Protein AF-A0A069DQ72-F1 (afdb_monomer)

Foldseek 3Di:
DPDPVVVVLVVLVVVLLVVCCVVCVVDDSVVLVVLCVVVVNPSVSSVVVSVVVVVVVVVVVVVVVVVVVVVVVPPDDDDDDDDDPDDDDPDPPPDDDDDPPPDPPPDDPDPPCVVVPPCDPVNVVVVVVVVLVVVLLPDPVLVVCCLPDPVLVVQLLVQDDPVLVVVPDSPDPPVSVVVVVSVVSGDDSSVVVSVVSSCVVVPDPPDDDDPDPDDD

Solvent-accessible surface area (backbone atoms only — not comparable to full-atom values): 13743 Å² total; per-residue (Å²): 144,91,70,70,72,62,59,58,57,47,52,53,46,57,53,48,54,54,51,48,45,70,77,38,69,90,59,54,70,71,58,54,49,52,42,27,60,73,46,75,64,37,59,70,64,28,50,56,49,51,52,50,53,52,54,50,54,54,51,51,52,53,52,52,50,57,52,51,57,61,57,69,73,65,83,75,85,90,80,88,78,98,68,83,87,70,78,81,75,82,76,85,72,90,70,92,75,91,69,88,76,86,71,66,97,82,67,70,86,74,60,97,57,67,91,54,71,74,81,49,73,69,53,57,52,50,54,56,49,50,53,52,48,53,56,44,70,70,33,63,67,55,50,50,49,56,76,68,33,61,76,43,47,55,37,41,46,71,52,41,57,79,78,62,51,72,67,70,63,94,75,67,88,80,48,62,63,61,52,48,51,52,58,74,69,46,36,76,67,23,48,52,45,48,52,54,53,51,46,68,78,62,60,80,79,79,82,77,82,84,76,84,80,70,91,129

InterPro domains:
  IPR003892 Ubiquitin system component CUE [PF02845] (14-54)
  IPR003892 Ubiquitin system component CUE [PS51140] (12-55)
  IPR003892 Ubiquitin system component CUE [SM00546] (12-54)
  IPR009060 UBA-like superfamily [SSF46934] (6-54)
  IPR040192 CUE domain-containing protein 1 [PTHR13467] (1-212)
  IPR040195 CUE domain-containing protein 1, CUE domain [cd14366] (12-53)

Secondary structure (DSSP, 8-state):
--SSHHHHHHHHHHHHHHHHHHH-TTS-HHHHHHHHHHTTT-HHHHHHHHHHHHHHHHHHHHHHHHHHHHHHT------------PPP----------------TT--SPPTTTT-----HHHHHHHHHHHHHHHHHH-HHHHHHHHH-HHHHHHHHHHS-TTGGGG--TT-TT-HHHHHHHHHT--HHHHHHHHHHHHHHS--------------

Mean predicted aligned error: 21.9 Å

Nearest PDB structures (foldseek):
  5i6r-assembly1_A-2  TM=1.567E-01  e=8.660E+00  Homo sapiens

Radius of gyration: 29.95 Å; Cα contacts (8 Å, |Δi|>4): 65; chains: 1; bounding box: 78×57×79 Å

pLDDT: mean 71.42, std 17.9, range [35.38, 93.62]

Structure (mmCIF, N/CA/C/O backbone):
data_AF-A0A069DQ72-F1
#
_entry.id   AF-A0A069DQ72-F1
#
loop_
_atom_site.group_PDB
_atom_site.id
_atom_site.type_symbol
_atom_site.label_atom_id
_atom_site.label_alt_id
_atom_site.label_comp_id
_atom_site.label_asym_id
_atom_site.label_entity_id
_atom_site.label_seq_id
_atom_site.pdbx_PDB_ins_code
_atom_site.Cartn_x
_atom_site.Cartn_y
_atom_site.Cartn_z
_atom_site.occupancy
_atom_site.B_iso_or_equiv
_atom_site.auth_seq_id
_atom_site.auth_comp_id
_atom_site.auth_asym_id
_atom_site.auth_atom_id
_atom_site.pdbx_PDB_model_num
ATOM 1 N N . MET A 1 1 ? 41.244 -5.121 -34.111 1.00 38.56 1 MET A N 1
ATOM 2 C CA . MET A 1 1 ? 41.618 -6.013 -32.992 1.00 38.56 1 MET A CA 1
ATOM 3 C C . MET A 1 1 ? 40.490 -5.994 -31.961 1.00 38.56 1 MET A C 1
ATOM 5 O O . MET A 1 1 ? 40.556 -5.215 -31.025 1.00 38.56 1 MET A O 1
ATOM 9 N N . ALA A 1 2 ? 39.414 -6.761 -32.173 1.00 48.03 2 ALA A N 1
ATOM 10 C CA . ALA A 1 2 ? 38.180 -6.672 -31.372 1.00 48.03 2 ALA A CA 1
ATOM 11 C C . ALA A 1 2 ? 37.665 -8.055 -30.926 1.00 48.03 2 ALA A C 1
ATOM 13 O O . ALA A 1 2 ? 36.481 -8.341 -31.022 1.00 48.03 2 ALA A O 1
ATOM 14 N N . THR A 1 3 ? 38.564 -8.939 -30.486 1.00 52.47 3 THR A N 1
ATOM 15 C CA . THR A 1 3 ? 38.212 -10.312 -30.068 1.00 52.47 3 THR A CA 1
ATOM 16 C C . THR A 1 3 ? 38.720 -10.689 -28.672 1.00 52.47 3 THR A C 1
ATOM 18 O O . THR A 1 3 ? 38.388 -11.759 -28.182 1.00 52.47 3 THR A O 1
ATOM 21 N N . ILE A 1 4 ? 39.482 -9.819 -27.996 1.00 53.41 4 ILE A N 1
ATOM 22 C CA . ILE A 1 4 ? 40.141 -10.157 -26.718 1.00 53.41 4 ILE A CA 1
ATOM 23 C C . ILE A 1 4 ? 39.256 -9.856 -25.491 1.00 53.41 4 ILE A C 1
ATOM 25 O O . ILE A 1 4 ? 39.340 -10.576 -24.505 1.00 53.41 4 ILE A O 1
ATOM 29 N N . GLN A 1 5 ? 38.344 -8.875 -25.552 1.00 54.53 5 GLN A N 1
ATOM 30 C CA . GLN A 1 5 ? 37.463 -8.558 -24.410 1.00 54.53 5 GLN A CA 1
ATOM 31 C C . GLN A 1 5 ? 36.344 -9.586 -24.160 1.00 54.53 5 GLN A C 1
ATOM 33 O O . GLN A 1 5 ? 35.832 -9.655 -23.052 1.00 54.53 5 GLN A O 1
ATOM 38 N N . GLN A 1 6 ? 35.964 -10.409 -25.145 1.00 51.91 6 GLN A N 1
ATOM 39 C CA . GLN A 1 6 ? 34.929 -11.434 -24.932 1.00 51.91 6 GLN A CA 1
ATOM 40 C C . GLN A 1 6 ? 35.431 -12.654 -24.150 1.00 51.91 6 GLN A C 1
ATOM 42 O O . GLN A 1 6 ? 34.618 -13.375 -23.583 1.00 51.91 6 GLN A O 1
ATOM 47 N N . GLN A 1 7 ? 36.743 -12.918 -24.125 1.00 51.78 7 GLN A N 1
ATOM 48 C CA . GLN A 1 7 ? 37.280 -14.070 -23.392 1.00 51.78 7 GLN A CA 1
ATOM 49 C C . GLN A 1 7 ? 37.350 -13.812 -21.883 1.00 51.78 7 GLN A C 1
ATOM 51 O O . GLN A 1 7 ? 37.148 -14.741 -21.108 1.00 51.78 7 GLN A O 1
ATOM 56 N N . THR A 1 8 ? 37.586 -12.565 -21.460 1.00 56.31 8 THR A N 1
ATOM 57 C CA . THR A 1 8 ? 37.658 -12.212 -20.034 1.00 56.31 8 THR A CA 1
ATOM 58 C C . THR A 1 8 ? 36.276 -12.220 -19.384 1.00 56.31 8 THR A C 1
ATOM 60 O O . THR A 1 8 ? 36.116 -12.822 -18.328 1.00 56.31 8 THR A O 1
ATOM 63 N N . THR A 1 9 ? 35.257 -11.667 -20.055 1.00 59.69 9 THR A N 1
ATOM 64 C CA . THR A 1 9 ? 33.874 -11.662 -19.541 1.00 59.69 9 THR A CA 1
ATOM 65 C C . THR A 1 9 ? 33.239 -13.051 -19.539 1.00 59.69 9 THR A C 1
ATOM 67 O O . THR A 1 9 ? 32.420 -13.355 -18.677 1.00 59.69 9 THR A O 1
ATOM 70 N N . GLN A 1 10 ? 33.633 -13.932 -20.467 1.00 60.09 10 GLN A N 1
ATOM 71 C CA . GLN A 1 10 ? 33.172 -15.321 -20.458 1.00 60.09 10 GLN A CA 1
ATOM 72 C C . GLN A 1 10 ? 33.749 -16.134 -19.297 1.00 60.09 10 GLN A C 1
ATOM 74 O O . GLN A 1 10 ? 33.056 -17.013 -18.792 1.00 60.09 10 GLN A O 1
ATOM 79 N N . LEU A 1 11 ? 34.986 -15.872 -18.862 1.00 64.81 11 LEU A N 1
ATOM 80 C CA . LEU A 1 11 ? 35.568 -16.607 -17.735 1.00 64.81 11 LEU A CA 1
ATOM 81 C C . LEU A 1 11 ? 34.866 -16.244 -16.418 1.00 64.81 11 LEU A C 1
ATOM 83 O O . LEU A 1 11 ? 34.525 -17.134 -15.643 1.00 64.81 11 LEU A O 1
ATOM 87 N N . GLU A 1 12 ? 34.587 -14.953 -16.212 1.00 75.25 12 GLU A N 1
ATOM 88 C CA . GLU A 1 12 ? 33.782 -14.473 -15.082 1.00 75.25 12 GLU A CA 1
ATOM 89 C C . GLU A 1 12 ? 32.345 -14.997 -15.141 1.00 75.25 12 GLU A C 1
ATOM 91 O O . GLU A 1 12 ? 31.807 -15.368 -14.107 1.00 75.25 12 GLU A O 1
ATOM 96 N N . PHE A 1 13 ? 31.751 -15.131 -16.333 1.00 81.50 13 PHE A N 1
ATOM 97 C CA . PHE A 1 13 ? 30.420 -15.722 -16.492 1.00 81.50 13 PHE A CA 1
ATOM 98 C C . PHE A 1 13 ? 30.368 -17.180 -16.023 1.00 81.50 13 PHE A C 1
ATOM 100 O O . PHE A 1 13 ? 29.528 -17.523 -15.201 1.00 81.50 13 PHE A O 1
ATOM 107 N N . HIS A 1 14 ? 31.273 -18.042 -16.495 1.00 83.50 14 HIS A N 1
ATOM 108 C CA . HIS A 1 14 ? 31.262 -19.458 -16.102 1.00 83.50 14 HIS A CA 1
ATOM 109 C C . HIS A 1 14 ? 31.577 -19.638 -14.611 1.00 83.50 14 HIS A C 1
ATOM 111 O O . HIS A 1 14 ? 30.988 -20.500 -13.960 1.00 83.50 14 HIS A O 1
ATOM 117 N N . GLN A 1 15 ? 32.472 -18.809 -14.063 1.00 86.88 15 GLN A N 1
ATOM 118 C CA . GLN A 1 15 ? 32.771 -18.802 -12.633 1.00 86.88 15 GLN A CA 1
ATOM 119 C C . GLN A 1 15 ? 31.564 -18.338 -11.808 1.00 86.88 15 GLN A C 1
ATOM 121 O O . GLN A 1 15 ? 31.249 -18.967 -10.801 1.00 86.88 15 GLN A O 1
ATOM 126 N N . ALA A 1 16 ? 30.872 -17.287 -12.250 1.00 88.94 16 ALA A N 1
ATOM 127 C CA . ALA A 1 16 ? 29.663 -16.788 -11.606 1.00 88.94 16 ALA A CA 1
ATOM 128 C C . ALA A 1 16 ? 28.525 -17.817 -11.682 1.00 88.94 16 ALA A C 1
ATOM 130 O O . ALA A 1 16 ? 27.899 -18.096 -10.668 1.00 88.94 16 ALA A O 1
ATOM 131 N N . MET A 1 17 ? 28.305 -18.455 -12.838 1.00 89.88 17 MET A N 1
ATOM 132 C CA . MET A 1 17 ? 27.316 -19.533 -12.993 1.00 89.88 17 MET A CA 1
ATOM 133 C C . MET A 1 17 ? 27.575 -20.693 -12.025 1.00 89.88 17 MET A C 1
ATOM 135 O O . MET A 1 17 ? 26.645 -21.167 -11.376 1.00 89.88 17 MET A O 1
ATOM 139 N N . ALA A 1 18 ? 28.833 -21.122 -11.883 1.00 89.62 18 ALA A N 1
ATOM 140 C CA . ALA A 1 18 ? 29.197 -22.165 -10.929 1.00 89.62 18 ALA A CA 1
ATOM 141 C C . ALA A 1 18 ? 28.924 -21.738 -9.476 1.00 89.62 18 ALA A C 1
ATOM 143 O O . ALA A 1 18 ? 28.353 -22.516 -8.715 1.00 89.62 18 ALA A O 1
ATOM 144 N N . ASP A 1 19 ? 29.287 -20.508 -9.105 1.00 91.31 19 ASP A N 1
ATOM 145 C CA . ASP A 1 19 ? 29.086 -19.967 -7.756 1.00 91.31 19 ASP A CA 1
ATOM 146 C C . ASP A 1 19 ? 27.594 -19.852 -7.406 1.00 91.31 19 ASP A C 1
ATOM 148 O O . ASP A 1 19 ? 27.147 -20.367 -6.377 1.00 91.31 19 ASP A O 1
ATOM 152 N N . PHE A 1 20 ? 26.781 -19.317 -8.322 1.00 92.31 20 PHE A N 1
ATOM 153 C CA . PHE A 1 20 ? 25.328 -19.271 -8.167 1.00 92.31 20 PHE A CA 1
ATOM 154 C C . PHE A 1 20 ? 24.708 -20.655 -8.048 1.00 92.31 20 PHE A C 1
ATOM 156 O O . PHE A 1 20 ? 23.803 -20.834 -7.239 1.00 92.31 20 PHE A O 1
ATOM 163 N N . LYS A 1 21 ? 25.213 -21.657 -8.772 1.00 90.19 21 LYS A N 1
ATOM 164 C CA . LYS A 1 21 ? 24.696 -23.021 -8.642 1.00 90.19 21 LYS A CA 1
ATOM 165 C C . LYS A 1 21 ? 24.970 -23.627 -7.265 1.00 90.19 21 LYS A C 1
ATOM 167 O O . LYS A 1 21 ? 24.168 -24.426 -6.784 1.00 90.19 21 LYS A O 1
ATOM 172 N N . THR A 1 22 ? 26.072 -23.243 -6.612 1.00 91.19 22 THR A N 1
ATOM 173 C CA . THR A 1 22 ? 26.346 -23.668 -5.228 1.00 91.19 22 THR A CA 1
ATOM 174 C C . THR A 1 22 ? 25.448 -22.976 -4.204 1.00 91.19 22 THR A C 1
ATOM 176 O O . THR A 1 22 ? 25.027 -23.622 -3.246 1.00 91.19 22 THR A O 1
ATOM 179 N N . MET A 1 23 ? 25.132 -21.693 -4.411 1.00 87.56 23 MET A N 1
ATOM 180 C CA . MET A 1 23 ? 24.292 -20.906 -3.499 1.00 87.56 23 MET A CA 1
ATOM 181 C C . MET A 1 23 ? 22.789 -21.158 -3.700 1.00 87.56 23 MET A C 1
ATOM 183 O O . MET A 1 23 ? 22.035 -21.158 -2.730 1.00 87.56 23 MET A O 1
ATOM 187 N N . PHE A 1 24 ? 22.359 -21.431 -4.933 1.00 89.19 24 PHE A N 1
ATOM 188 C CA . PHE A 1 24 ? 20.960 -21.609 -5.333 1.00 89.19 24 PHE A CA 1
ATOM 189 C C . PHE A 1 24 ? 20.758 -22.950 -6.062 1.00 89.19 24 PHE A C 1
ATOM 191 O O . PHE A 1 24 ? 20.450 -22.978 -7.254 1.00 89.19 24 PHE A O 1
ATOM 198 N N . PRO A 1 25 ? 20.906 -24.095 -5.369 1.00 87.31 25 PRO A N 1
ATOM 199 C CA . PRO A 1 25 ? 20.839 -25.414 -6.002 1.00 87.31 25 PRO A CA 1
ATOM 200 C C . PRO A 1 25 ? 19.447 -25.768 -6.546 1.00 87.31 25 PRO A C 1
ATOM 202 O O . PRO A 1 25 ? 19.341 -26.614 -7.430 1.00 87.31 25 PRO A O 1
ATOM 205 N N . ALA A 1 26 ? 18.392 -25.134 -6.023 1.00 84.62 26 ALA A N 1
ATOM 206 C CA . ALA A 1 26 ? 17.017 -25.318 -6.480 1.00 84.62 26 ALA A CA 1
ATOM 207 C C . ALA A 1 26 ? 16.678 -24.504 -7.742 1.00 84.62 26 ALA A C 1
ATOM 209 O O . ALA A 1 26 ? 15.637 -24.747 -8.344 1.00 84.62 26 ALA A O 1
ATO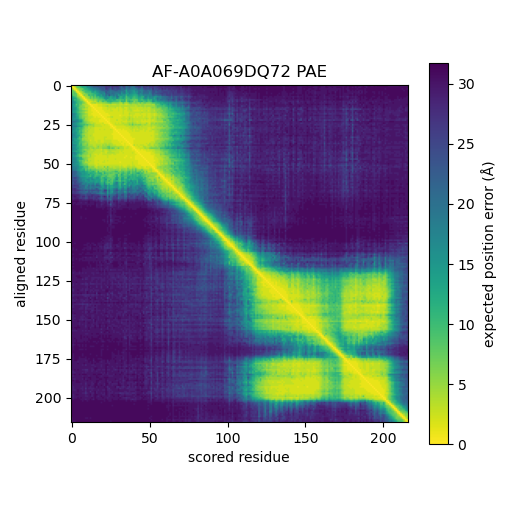M 210 N N . MET A 1 27 ? 17.527 -23.545 -8.134 1.00 88.56 27 MET A N 1
ATOM 211 C CA . MET A 1 27 ? 17.269 -22.674 -9.278 1.00 88.56 27 MET A CA 1
ATOM 212 C C . MET A 1 27 ? 17.946 -23.196 -10.552 1.00 88.56 27 MET A C 1
ATOM 214 O O . MET A 1 27 ? 19.063 -23.733 -10.524 1.00 88.56 27 MET A O 1
ATOM 218 N N . ASP A 1 28 ? 17.245 -23.052 -11.676 1.00 92.69 28 ASP A N 1
ATOM 219 C CA . ASP A 1 28 ? 17.687 -23.542 -12.980 1.00 92.69 28 ASP A CA 1
ATOM 220 C C . ASP A 1 28 ? 18.759 -22.645 -13.603 1.00 92.69 28 ASP A C 1
ATOM 222 O O . ASP A 1 28 ? 18.708 -21.419 -13.496 1.00 92.69 28 ASP A O 1
ATOM 226 N N . ASP A 1 29 ? 19.708 -23.256 -14.314 1.00 89.69 29 ASP A N 1
ATOM 227 C CA . ASP A 1 29 ? 20.854 -22.544 -14.898 1.00 89.69 29 ASP A CA 1
ATOM 228 C C . ASP A 1 29 ? 20.407 -21.498 -15.934 1.00 89.69 29 ASP A C 1
ATOM 230 O O . ASP A 1 29 ? 20.955 -20.398 -15.973 1.00 89.69 29 ASP A O 1
ATOM 234 N N . ASP A 1 30 ? 19.345 -21.787 -16.694 1.00 91.19 30 ASP A N 1
ATOM 235 C CA . ASP A 1 30 ? 18.745 -20.849 -17.652 1.00 91.19 30 ASP A CA 1
ATOM 236 C C . ASP A 1 30 ? 18.166 -19.602 -16.961 1.00 91.19 30 ASP A C 1
ATOM 238 O O . ASP A 1 30 ? 18.233 -18.492 -17.497 1.00 91.19 30 ASP A O 1
ATOM 242 N N . VAL A 1 31 ? 17.616 -19.763 -15.752 1.00 92.38 31 VAL A N 1
ATOM 243 C CA . VAL A 1 31 ? 17.059 -18.658 -14.959 1.00 92.38 31 VAL A CA 1
ATOM 244 C C . VAL A 1 31 ? 18.188 -17.796 -14.411 1.00 92.38 31 VAL A C 1
ATOM 246 O O . VAL A 1 31 ? 18.158 -16.573 -14.554 1.00 92.38 31 VAL A O 1
ATOM 249 N N . ILE A 1 32 ? 19.216 -18.424 -13.842 1.00 91.56 32 ILE A N 1
ATOM 250 C CA . ILE A 1 32 ? 20.384 -17.722 -13.305 1.00 91.56 32 ILE A CA 1
ATOM 251 C C . ILE A 1 32 ? 21.109 -16.970 -14.435 1.00 91.56 32 ILE A C 1
ATOM 253 O O . ILE A 1 32 ? 21.485 -15.809 -14.264 1.00 91.56 32 ILE A O 1
ATOM 257 N N . GLU A 1 33 ? 21.244 -17.571 -15.621 1.00 91.06 33 GLU A N 1
ATOM 258 C CA . GLU A 1 33 ? 21.803 -16.913 -16.804 1.00 91.06 33 GLU A CA 1
ATOM 259 C C . GLU A 1 33 ? 20.948 -15.724 -17.256 1.00 91.06 33 GLU A C 1
ATOM 261 O O . GLU A 1 33 ? 21.487 -14.649 -17.539 1.00 91.06 33 GLU A O 1
ATOM 266 N N . ALA A 1 34 ? 19.624 -15.881 -17.311 1.00 90.25 34 ALA A N 1
ATOM 267 C CA . ALA A 1 34 ? 18.719 -14.803 -17.690 1.00 90.25 34 ALA A CA 1
ATOM 268 C C . ALA A 1 34 ? 18.833 -13.606 -16.734 1.00 90.25 34 ALA A C 1
ATOM 270 O O . ALA A 1 34 ? 18.919 -12.461 -17.191 1.00 90.25 34 ALA A O 1
ATOM 271 N N . VAL A 1 35 ? 18.901 -13.855 -15.424 1.00 91.25 35 VAL A N 1
ATOM 272 C CA . VAL A 1 35 ? 19.078 -12.811 -14.406 1.00 91.25 35 VAL A CA 1
ATOM 273 C C . VAL A 1 35 ? 20.460 -12.168 -14.523 1.00 91.25 35 VAL A C 1
ATOM 275 O O . VAL A 1 35 ? 20.559 -10.941 -14.558 1.00 91.25 35 VAL A O 1
ATOM 278 N N . LEU A 1 36 ? 21.523 -12.959 -14.675 1.00 90.06 36 LEU A N 1
ATOM 279 C CA . LEU A 1 36 ? 22.881 -12.434 -14.801 1.00 90.06 36 LEU A CA 1
ATOM 280 C C . LEU A 1 36 ? 23.047 -11.581 -16.067 1.00 90.06 36 LEU A C 1
ATOM 282 O O . LEU A 1 36 ? 23.664 -10.517 -16.028 1.00 90.06 36 LEU A O 1
ATOM 286 N N . ARG A 1 37 ? 22.451 -11.996 -17.191 1.00 88.06 37 ARG A N 1
ATOM 287 C CA . ARG A 1 37 ? 22.413 -11.204 -18.431 1.00 88.06 37 ARG A CA 1
ATOM 288 C C . ARG A 1 37 ? 21.591 -9.928 -18.270 1.00 88.06 37 ARG A C 1
ATOM 290 O O . ARG A 1 37 ? 22.003 -8.887 -18.781 1.00 88.06 37 ARG A O 1
ATOM 297 N N . SER A 1 38 ? 20.464 -9.998 -17.560 1.00 90.75 38 SER A N 1
ATOM 298 C CA . SER A 1 38 ? 19.599 -8.840 -17.283 1.00 90.75 38 SER A CA 1
A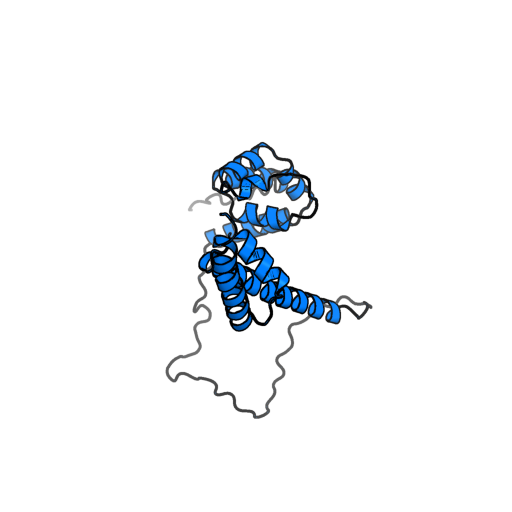TOM 299 C C . SER A 1 38 ? 20.318 -7.792 -16.436 1.00 90.75 38 SER A C 1
ATOM 301 O O . SER A 1 38 ? 20.226 -6.599 -16.716 1.00 90.75 38 SER A O 1
ATOM 303 N N . ASN A 1 39 ? 21.126 -8.246 -15.478 1.00 87.94 39 ASN A N 1
ATOM 304 C CA . ASN A 1 39 ? 21.962 -7.405 -14.628 1.00 87.94 39 ASN A CA 1
ATOM 305 C C . ASN A 1 39 ? 23.318 -7.053 -15.269 1.00 87.94 39 ASN A C 1
ATOM 307 O O . ASN A 1 39 ? 24.223 -6.592 -14.581 1.00 87.94 39 ASN A O 1
ATOM 311 N N . GLN A 1 40 ? 23.483 -7.255 -16.585 1.00 84.31 40 GLN A N 1
ATOM 312 C CA . GLN A 1 40 ? 24.712 -6.943 -17.335 1.00 84.31 40 GLN A CA 1
ATOM 313 C C . GLN A 1 40 ? 25.982 -7.605 -16.764 1.00 84.31 40 GLN A C 1
ATOM 315 O O . GLN A 1 40 ? 27.086 -7.089 -16.931 1.00 84.31 40 GLN A O 1
ATOM 320 N N . GLY A 1 41 ? 25.839 -8.751 -16.095 1.00 81.25 41 GLY A N 1
ATOM 321 C CA . GLY A 1 41 ? 26.930 -9.449 -15.416 1.00 81.25 41 GLY A CA 1
ATOM 322 C C . GLY A 1 41 ? 27.231 -8.944 -14.001 1.00 81.25 41 GLY A C 1
ATOM 323 O O . GLY A 1 41 ? 28.208 -9.395 -13.410 1.00 81.25 41 GLY A O 1
ATOM 324 N N . ALA A 1 42 ? 26.428 -8.033 -13.439 1.00 87.75 42 ALA A N 1
ATOM 325 C CA . ALA A 1 42 ? 26.582 -7.584 -12.058 1.00 87.75 42 ALA A CA 1
ATOM 326 C C . ALA A 1 42 ? 26.142 -8.687 -11.084 1.00 87.75 42 ALA A C 1
ATOM 328 O O . ALA A 1 42 ? 24.955 -9.000 -10.960 1.00 87.75 42 ALA A O 1
ATOM 329 N N . VAL A 1 43 ? 27.121 -9.267 -10.390 1.00 88.69 43 VAL A N 1
ATOM 330 C CA . VAL A 1 43 ? 26.923 -10.393 -9.470 1.00 88.69 43 VAL A CA 1
ATOM 331 C C . VAL A 1 43 ? 26.066 -9.988 -8.274 1.00 88.69 43 VAL A C 1
ATOM 333 O O . VAL A 1 43 ? 25.100 -10.679 -7.985 1.00 88.69 43 VAL A O 1
ATOM 336 N N . ASP A 1 44 ? 26.341 -8.845 -7.644 1.00 89.94 44 ASP A N 1
ATOM 337 C CA . ASP A 1 44 ? 25.628 -8.415 -6.431 1.00 89.94 44 ASP A CA 1
ATOM 338 C C . ASP A 1 44 ? 24.120 -8.239 -6.674 1.00 89.94 44 ASP A C 1
ATOM 340 O O . ASP A 1 44 ? 23.295 -8.804 -5.961 1.00 89.94 44 ASP A O 1
ATOM 344 N N . ALA A 1 45 ? 23.751 -7.549 -7.757 1.00 91.88 45 ALA A N 1
ATOM 345 C CA . ALA A 1 45 ? 22.350 -7.374 -8.143 1.00 91.88 45 ALA A CA 1
ATOM 346 C C . ALA A 1 45 ? 21.683 -8.705 -8.536 1.00 91.88 45 ALA A C 1
ATOM 348 O O . ALA A 1 45 ? 20.501 -8.920 -8.268 1.00 91.88 45 ALA A O 1
ATOM 349 N N . THR A 1 46 ? 22.453 -9.616 -9.140 1.00 91.94 46 THR A N 1
ATOM 350 C CA . THR A 1 46 ? 21.981 -10.965 -9.474 1.00 91.94 46 THR A CA 1
ATOM 351 C C . THR A 1 46 ? 21.705 -11.778 -8.209 1.00 91.94 46 THR A C 1
ATOM 353 O O . THR A 1 46 ? 20.680 -12.444 -8.144 1.00 91.94 46 THR A O 1
ATOM 356 N N . ILE A 1 47 ? 22.549 -11.683 -7.176 1.00 93.00 47 ILE A N 1
ATOM 357 C CA . ILE A 1 47 ? 22.340 -12.358 -5.885 1.00 93.00 47 ILE A CA 1
ATOM 358 C C . ILE A 1 47 ? 21.062 -11.858 -5.220 1.00 93.00 47 ILE A C 1
ATOM 360 O O . ILE A 1 47 ? 20.217 -12.673 -4.853 1.00 93.00 47 ILE A O 1
ATOM 364 N N . ASP A 1 48 ? 20.894 -10.541 -5.106 1.00 93.62 48 ASP A N 1
ATOM 365 C CA . ASP A 1 48 ? 19.715 -9.950 -4.468 1.00 93.62 48 ASP A CA 1
ATOM 366 C C . ASP A 1 48 ? 18.420 -10.379 -5.180 1.00 93.62 48 ASP A C 1
ATOM 368 O O . ASP A 1 48 ? 17.429 -10.741 -4.538 1.00 93.62 48 ASP A O 1
ATOM 372 N N . GLN A 1 49 ? 18.439 -10.421 -6.515 1.00 91.56 49 GLN A N 1
ATOM 373 C CA . GLN A 1 49 ? 17.291 -10.842 -7.314 1.00 91.56 49 GLN A CA 1
ATOM 374 C C . GLN A 1 49 ? 16.996 -12.344 -7.187 1.00 91.56 49 GLN A C 1
ATOM 376 O O . GLN A 1 49 ? 15.836 -12.724 -7.025 1.00 91.56 49 GLN A O 1
ATOM 381 N N . LEU A 1 50 ? 18.021 -13.202 -7.215 1.00 92.38 50 LEU A N 1
ATOM 382 C CA . LEU A 1 50 ? 17.855 -14.648 -7.029 1.00 92.38 50 LEU A CA 1
ATOM 383 C C . LEU A 1 50 ? 17.376 -14.980 -5.610 1.00 92.38 50 LEU A C 1
ATOM 385 O O . LEU A 1 50 ? 16.552 -15.878 -5.446 1.00 92.38 50 LEU A O 1
ATOM 389 N N . LEU A 1 51 ? 17.825 -14.241 -4.591 1.00 92.31 51 LEU A N 1
ATOM 390 C CA . LEU A 1 51 ? 17.332 -14.366 -3.215 1.00 92.31 51 LEU A CA 1
ATOM 391 C C . LEU A 1 51 ? 15.853 -13.987 -3.100 1.00 92.31 51 LEU A C 1
ATOM 393 O O . LEU A 1 51 ? 15.094 -14.710 -2.449 1.00 92.31 51 LEU A O 1
ATOM 397 N N . SER A 1 52 ? 15.433 -12.897 -3.750 1.00 88.56 52 SER A N 1
ATOM 398 C CA . SER A 1 52 ? 14.018 -12.508 -3.798 1.00 88.56 52 SER A CA 1
ATOM 399 C C . SER A 1 52 ? 13.179 -13.600 -4.464 1.00 88.56 52 SER A C 1
ATOM 401 O O . SER A 1 52 ? 12.225 -14.090 -3.869 1.00 88.56 52 SER A O 1
ATOM 403 N N . MET A 1 53 ? 13.594 -14.064 -5.647 1.00 83.31 53 MET A N 1
ATOM 404 C CA . MET A 1 53 ? 12.865 -15.087 -6.406 1.00 83.31 53 MET A CA 1
ATOM 405 C C . MET A 1 53 ? 12.817 -16.439 -5.687 1.00 83.31 53 MET A C 1
ATOM 407 O O . MET A 1 53 ? 11.806 -17.132 -5.737 1.00 83.31 53 MET A O 1
ATOM 411 N N . SER A 1 54 ? 13.893 -16.821 -4.997 1.00 83.25 54 SER A N 1
ATOM 412 C CA . SER A 1 54 ? 13.932 -18.064 -4.217 1.00 83.25 54 SER A CA 1
ATOM 413 C C . SER A 1 54 ? 12.977 -18.007 -3.020 1.00 83.25 54 SER A C 1
ATOM 415 O O . SER A 1 54 ? 12.320 -18.998 -2.714 1.00 83.25 54 SER A O 1
ATOM 417 N N . SER A 1 55 ? 12.863 -16.844 -2.368 1.00 76.50 55 SER A N 1
ATOM 418 C CA . SER A 1 55 ? 11.924 -16.628 -1.256 1.00 76.50 55 SER A CA 1
ATOM 419 C C . SER A 1 55 ? 10.469 -16.689 -1.725 1.00 76.50 55 SER A C 1
ATOM 421 O O . SER A 1 55 ? 9.615 -17.262 -1.046 1.00 76.50 55 SER A O 1
ATOM 423 N N . ASP A 1 56 ? 10.198 -16.135 -2.906 1.00 74.31 56 ASP A N 1
ATOM 424 C CA . ASP A 1 56 ? 8.872 -16.148 -3.517 1.00 74.31 56 ASP A CA 1
ATOM 425 C C . ASP A 1 56 ? 8.462 -17.564 -3.956 1.00 74.31 56 ASP A C 1
ATOM 427 O O . ASP A 1 56 ? 7.326 -17.970 -3.718 1.00 74.31 56 ASP A O 1
ATOM 431 N N . ASN A 1 57 ? 9.394 -18.356 -4.499 1.00 71.31 57 ASN A N 1
ATOM 432 C CA . ASN A 1 57 ? 9.144 -19.737 -4.930 1.00 71.31 57 ASN A CA 1
ATOM 433 C C . ASN A 1 57 ? 8.786 -20.676 -3.758 1.00 71.31 57 ASN A C 1
ATOM 435 O O . ASN A 1 57 ? 7.880 -21.503 -3.871 1.00 71.31 57 ASN A O 1
ATOM 439 N N . GLU A 1 58 ? 9.444 -20.530 -2.603 1.00 70.38 58 GLU A N 1
ATOM 440 C CA . GLU A 1 58 ? 9.086 -21.282 -1.389 1.00 70.38 58 GLU A CA 1
ATOM 441 C C . GLU A 1 58 ? 7.726 -20.834 -0.822 1.00 70.38 58 GLU A C 1
ATOM 443 O O . GLU A 1 58 ? 6.913 -21.665 -0.410 1.00 70.38 58 GLU A O 1
ATOM 448 N N . ASN A 1 59 ? 7.427 -19.530 -0.851 1.00 65.25 59 ASN A N 1
ATOM 449 C CA . ASN A 1 59 ? 6.128 -18.997 -0.427 1.00 65.25 59 ASN A CA 1
ATOM 450 C C . ASN A 1 59 ? 4.970 -19.461 -1.325 1.00 65.25 59 ASN A C 1
ATOM 452 O O . ASN A 1 59 ? 3.880 -19.747 -0.822 1.00 65.25 59 ASN A O 1
ATOM 456 N N . GLU A 1 60 ? 5.188 -19.556 -2.637 1.00 68.38 60 GLU A N 1
ATOM 457 C CA . GLU A 1 60 ? 4.198 -20.076 -3.584 1.00 68.38 60 GLU A CA 1
ATOM 458 C C . GLU A 1 60 ? 3.941 -21.572 -3.353 1.00 68.38 60 GLU A C 1
ATOM 460 O O . GLU A 1 60 ? 2.795 -22.021 -3.370 1.00 68.38 60 GLU A O 1
ATOM 465 N N . LYS A 1 61 ? 4.980 -22.340 -3.004 1.00 65.69 61 LYS A N 1
ATOM 466 C CA . LYS A 1 61 ? 4.842 -23.755 -2.644 1.00 65.69 61 LYS A CA 1
ATOM 467 C C . LYS A 1 61 ? 4.032 -23.960 -1.358 1.00 65.69 61 LYS A C 1
ATOM 469 O O . LYS A 1 61 ? 3.176 -24.841 -1.319 1.00 65.69 61 LYS A O 1
ATOM 474 N N . ILE A 1 62 ? 4.232 -23.113 -0.344 1.00 65.38 62 ILE A N 1
ATOM 475 C CA . ILE A 1 62 ? 3.439 -23.128 0.899 1.00 65.38 62 ILE A CA 1
ATOM 476 C C . ILE A 1 62 ? 1.979 -22.737 0.619 1.00 65.38 62 ILE A C 1
ATOM 478 O O . ILE A 1 62 ? 1.063 -23.370 1.144 1.00 65.38 62 ILE A O 1
ATOM 482 N N . ARG A 1 63 ? 1.737 -21.733 -0.238 1.00 68.81 63 ARG A N 1
ATOM 483 C CA . ARG A 1 63 ? 0.377 -21.373 -0.685 1.00 68.81 63 ARG A CA 1
ATOM 484 C C . ARG A 1 63 ? -0.322 -22.534 -1.387 1.00 68.81 63 ARG A C 1
ATOM 486 O O . ARG A 1 63 ? -1.452 -22.848 -1.024 1.00 68.81 63 ARG A O 1
ATOM 493 N N . ASN A 1 64 ? 0.358 -23.200 -2.315 1.00 61.97 64 ASN A N 1
ATOM 494 C CA . ASN A 1 64 ? -0.215 -24.323 -3.053 1.00 61.97 64 ASN A CA 1
ATOM 495 C C . ASN A 1 64 ? -0.466 -25.548 -2.154 1.00 61.97 64 ASN A C 1
ATOM 497 O O . ASN A 1 64 ? -1.459 -26.245 -2.344 1.00 61.97 64 ASN A O 1
ATOM 501 N N . GLU A 1 65 ? 0.382 -25.807 -1.152 1.00 60.41 65 GLU A N 1
ATOM 502 C CA . GLU A 1 65 ? 0.151 -26.877 -0.166 1.00 60.41 65 GLU A CA 1
ATOM 503 C C . GLU A 1 65 ? -1.064 -26.577 0.737 1.00 60.41 65 GLU A C 1
ATOM 505 O O . GLU A 1 65 ? -1.881 -27.467 0.965 1.00 60.41 65 GLU A O 1
ATOM 510 N N . MET A 1 66 ? -1.262 -25.324 1.170 1.00 59.28 66 MET A N 1
ATOM 511 C CA . MET A 1 66 ? -2.461 -24.913 1.926 1.00 59.28 66 MET A CA 1
ATOM 512 C C . MET A 1 66 ? -3.754 -24.974 1.099 1.00 59.28 66 MET A C 1
ATOM 514 O O . MET A 1 66 ? -4.835 -25.182 1.656 1.00 59.28 66 MET A O 1
ATOM 518 N N . GLU A 1 67 ? -3.666 -24.759 -0.213 1.00 63.12 67 GLU A N 1
ATOM 519 C CA . GLU A 1 67 ? -4.801 -24.893 -1.131 1.00 63.12 67 GLU A CA 1
ATOM 520 C C . GLU A 1 67 ? -5.149 -26.369 -1.378 1.00 63.12 67 GLU A C 1
ATOM 522 O O . GLU A 1 67 ? -6.325 -26.734 -1.393 1.00 63.12 67 GLU A O 1
ATOM 527 N N . LEU A 1 68 ? -4.141 -27.242 -1.479 1.00 55.66 68 LEU A N 1
ATOM 528 C CA . LEU A 1 68 ? -4.334 -28.677 -1.690 1.00 55.66 68 LEU A CA 1
ATOM 529 C C . LEU A 1 68 ? -4.937 -29.379 -0.459 1.00 55.66 68 LEU A C 1
ATOM 531 O O . LEU A 1 68 ? -5.832 -30.211 -0.620 1.00 55.66 68 LEU A O 1
ATOM 535 N N . ASP A 1 69 ? -4.529 -28.998 0.757 1.00 54.44 69 ASP A N 1
ATOM 536 C CA . ASP A 1 69 ? -5.131 -29.505 2.003 1.00 54.44 69 ASP A CA 1
ATOM 537 C C . ASP A 1 69 ? -6.603 -29.065 2.148 1.00 54.44 69 ASP A C 1
ATOM 539 O O . ASP A 1 69 ? -7.461 -29.860 2.532 1.00 54.44 69 ASP A O 1
ATOM 543 N N . GLN A 1 70 ? -6.942 -27.840 1.725 1.00 57.94 70 GLN A N 1
ATOM 544 C CA . GLN A 1 70 ? -8.333 -27.357 1.686 1.00 57.94 70 GLN A CA 1
ATOM 545 C C . GLN A 1 70 ? -9.209 -28.073 0.643 1.00 57.94 70 GLN A C 1
ATOM 547 O O . GLN A 1 70 ? -10.438 -28.070 0.764 1.00 57.94 70 GLN A O 1
ATOM 552 N N . MET A 1 71 ? -8.615 -28.684 -0.388 1.00 51.75 71 MET A N 1
ATOM 553 C CA . MET A 1 71 ? -9.353 -29.465 -1.388 1.00 51.75 71 MET A CA 1
ATOM 554 C C . MET A 1 71 ? -9.593 -30.917 -0.954 1.00 51.75 71 MET A C 1
ATOM 556 O O . MET A 1 71 ? -10.608 -31.491 -1.350 1.00 51.75 71 MET A O 1
ATOM 560 N N . LEU A 1 72 ? -8.731 -31.501 -0.114 1.00 49.16 72 LEU A N 1
ATOM 561 C CA . LEU A 1 72 ? -8.925 -32.856 0.425 1.00 49.16 72 LEU A CA 1
ATOM 562 C C . LEU A 1 72 ? -9.993 -32.938 1.533 1.00 49.16 72 LEU A C 1
ATOM 564 O O . LEU A 1 72 ? -10.547 -34.015 1.749 1.00 49.16 72 LEU A O 1
ATOM 568 N N . GLU A 1 73 ? -10.350 -31.825 2.182 1.00 49.62 73 GLU A N 1
ATOM 569 C CA . GLU A 1 73 ? -11.441 -31.771 3.174 1.00 49.62 73 GLU A CA 1
ATOM 570 C C . GLU A 1 73 ? -12.852 -31.590 2.572 1.00 49.62 73 GLU A C 1
ATOM 572 O O . GLU A 1 73 ? -13.840 -31.663 3.303 1.00 49.62 73 GLU A O 1
ATOM 577 N N . ARG A 1 74 ? -12.997 -31.374 1.252 1.00 49.66 74 ARG A N 1
ATOM 578 C CA . ARG A 1 74 ? -14.297 -31.044 0.620 1.00 49.66 74 ARG A CA 1
ATOM 579 C C . ARG A 1 74 ? 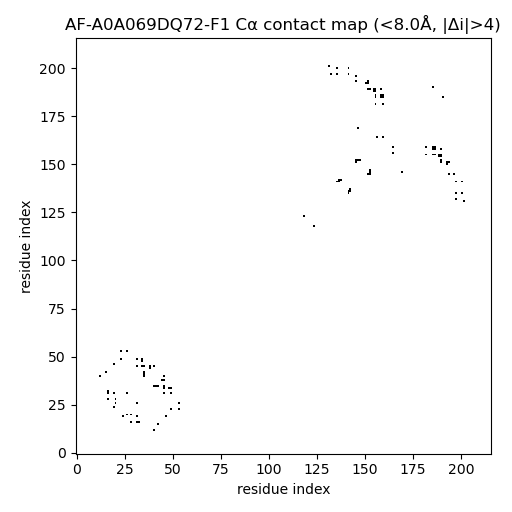-15.099 -32.208 0.027 1.00 49.66 74 ARG A C 1
ATOM 581 O O . ARG A 1 74 ? -16.195 -31.972 -0.477 1.00 49.66 74 ARG A O 1
ATOM 588 N N . GLU A 1 75 ? -14.633 -33.449 0.116 1.00 42.03 75 GLU A N 1
ATOM 589 C CA . GLU A 1 75 ? -15.395 -34.616 -0.356 1.00 42.03 75 GLU A CA 1
ATOM 590 C C . GLU A 1 75 ? -16.144 -35.301 0.802 1.00 42.03 75 GLU A C 1
ATOM 592 O O . GLU A 1 75 ? -15.725 -36.344 1.302 1.00 42.03 75 GLU A O 1
ATOM 597 N N . GLN A 1 76 ? -17.287 -34.735 1.210 1.00 38.88 76 GLN A N 1
ATOM 598 C CA . GLN A 1 76 ? -18.460 -35.542 1.578 1.00 38.88 76 GLN A CA 1
ATOM 599 C C . GLN A 1 76 ? -19.769 -34.724 1.501 1.00 38.88 76 GLN A C 1
ATOM 601 O O . GLN A 1 76 ? -19.804 -33.587 1.971 1.00 38.88 76 GLN A O 1
ATOM 606 N N . PRO A 1 77 ? -20.835 -35.272 0.879 1.00 44.84 77 PRO A N 1
ATOM 607 C CA . PRO A 1 77 ? -22.059 -34.544 0.577 1.00 44.84 77 PRO A CA 1
ATOM 608 C C . PRO A 1 77 ? -23.004 -34.463 1.783 1.00 44.84 77 PRO A C 1
ATOM 610 O O . PRO A 1 77 ? -23.084 -35.372 2.607 1.00 44.84 77 PRO A O 1
ATOM 613 N N . ASP A 1 78 ? -23.722 -33.346 1.820 1.00 45.50 78 ASP A N 1
ATOM 614 C CA . ASP A 1 78 ? -24.798 -32.968 2.735 1.00 45.50 78 ASP A CA 1
ATOM 615 C C . ASP A 1 78 ? -25.932 -34.008 2.772 1.00 45.50 78 ASP A C 1
ATOM 617 O O . ASP A 1 78 ? -26.456 -34.388 1.722 1.00 45.50 78 ASP A O 1
ATOM 621 N N . ASP A 1 79 ? -26.346 -34.415 3.975 1.00 35.38 79 ASP A N 1
ATOM 622 C CA . ASP A 1 79 ? -27.743 -34.778 4.204 1.00 35.38 79 ASP A CA 1
ATOM 623 C C . ASP A 1 79 ? -28.178 -34.432 5.644 1.00 35.38 79 ASP A C 1
ATOM 625 O O . ASP A 1 79 ? -27.950 -35.175 6.597 1.00 35.38 79 ASP A O 1
ATOM 629 N N . SER A 1 80 ? -28.870 -33.294 5.752 1.00 41.16 80 SER A N 1
ATOM 630 C CA . SER A 1 80 ? -30.010 -33.051 6.651 1.00 41.16 80 SER A CA 1
ATOM 631 C C . SER A 1 80 ? -29.792 -32.793 8.162 1.00 41.16 80 SER A C 1
ATOM 633 O O . SER A 1 80 ? -29.144 -33.530 8.892 1.00 41.16 80 SER A O 1
ATOM 635 N N . VAL A 1 81 ? -30.567 -31.802 8.643 1.00 39.03 81 VAL A N 1
ATOM 636 C CA . VAL A 1 81 ? -30.945 -31.459 10.039 1.00 39.03 81 VAL A CA 1
ATOM 637 C C . VAL A 1 81 ? -30.058 -30.456 10.799 1.00 39.03 81 VAL A C 1
ATOM 639 O O . VAL A 1 81 ? -29.176 -30.774 11.586 1.00 39.03 81 VAL A O 1
ATOM 642 N N . ASN A 1 82 ? -30.436 -29.187 10.627 1.00 49.59 82 ASN A N 1
ATOM 643 C CA . ASN A 1 82 ? -30.757 -28.209 11.675 1.00 49.59 82 ASN A CA 1
ATOM 644 C C . ASN A 1 82 ? -30.461 -28.650 13.132 1.00 49.59 82 ASN A C 1
ATOM 646 O O . ASN A 1 82 ? -31.373 -29.058 13.846 1.00 49.59 82 ASN A O 1
ATOM 650 N N . THR A 1 83 ? -29.213 -28.518 13.593 1.00 35.38 83 THR A N 1
ATOM 651 C CA . THR A 1 83 ? -28.887 -28.480 15.028 1.00 35.38 83 THR A CA 1
ATOM 652 C C . THR A 1 83 ? -27.678 -27.575 15.253 1.00 35.38 83 THR A C 1
ATOM 654 O O . THR A 1 83 ? -26.635 -27.726 14.626 1.00 35.38 83 THR A O 1
ATOM 657 N N . ILE A 1 84 ? -27.860 -26.603 16.140 1.00 47.28 84 ILE A N 1
ATOM 658 C CA . ILE A 1 84 ? -26.823 -25.762 16.744 1.00 47.28 84 ILE A CA 1
ATOM 659 C C . ILE A 1 84 ? -25.685 -26.670 17.249 1.00 47.28 84 ILE A C 1
ATOM 661 O O . ILE A 1 84 ? -25.995 -27.607 17.985 1.00 47.28 84 ILE A O 1
ATOM 665 N N . PRO A 1 85 ? -24.398 -26.431 16.924 1.00 41.03 85 PRO A N 1
ATOM 666 C CA . PRO A 1 85 ? -23.328 -27.149 17.591 1.00 41.03 85 PRO A CA 1
ATOM 667 C C . PRO A 1 85 ? -23.187 -26.567 18.999 1.00 41.03 85 PRO A C 1
ATOM 669 O O . PRO A 1 85 ? -22.664 -25.474 19.218 1.00 41.03 85 PRO A O 1
ATOM 672 N N . GLU A 1 86 ? -23.755 -27.301 19.945 1.00 41.56 86 GLU A N 1
ATOM 673 C CA . GLU A 1 86 ? -23.496 -27.197 21.371 1.00 41.56 86 GLU A CA 1
ATOM 674 C C . GLU A 1 86 ? -21.979 -27.323 21.623 1.00 41.56 86 GLU A C 1
ATOM 676 O O . GLU A 1 86 ? -21.322 -28.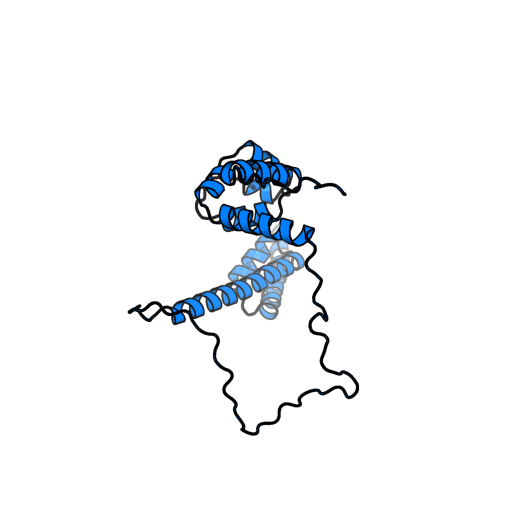161 20.994 1.00 41.56 86 GLU A O 1
ATOM 681 N N . PRO A 1 87 ? -21.385 -26.477 22.486 1.00 53.19 87 PRO A N 1
ATOM 682 C CA . PRO A 1 87 ? -19.980 -26.611 22.851 1.00 53.19 87 PRO A CA 1
ATOM 683 C C . PRO A 1 87 ? -19.763 -27.995 23.477 1.00 53.19 87 PRO A C 1
ATOM 685 O O . PRO A 1 87 ? -20.591 -28.415 24.284 1.00 53.19 87 PRO A O 1
ATOM 688 N N . PRO A 1 88 ? -18.681 -28.716 23.136 1.00 48.09 88 PRO A N 1
ATOM 689 C CA . PRO A 1 88 ? -18.461 -30.045 23.676 1.00 48.09 88 PRO A CA 1
ATOM 690 C C . PRO A 1 88 ? -18.358 -29.960 25.197 1.00 48.09 88 PRO A C 1
ATOM 692 O O . PRO A 1 88 ? -17.463 -29.304 25.740 1.00 48.09 88 PRO A O 1
ATOM 695 N N . ASP A 1 89 ? -19.297 -30.634 25.858 1.00 39.41 89 ASP A N 1
ATOM 696 C CA . ASP A 1 89 ? -19.243 -30.948 27.273 1.00 39.41 89 ASP A CA 1
ATOM 697 C C . ASP A 1 89 ? -17.845 -31.459 27.625 1.00 39.41 89 ASP A C 1
ATOM 699 O O . ASP A 1 89 ? -17.306 -32.388 27.013 1.00 39.41 89 ASP A O 1
ATOM 703 N N . LEU A 1 90 ? -17.254 -30.821 28.632 1.00 43.59 90 LEU A N 1
ATOM 704 C CA . LEU A 1 90 ? -16.035 -31.279 29.273 1.00 43.59 90 LEU A CA 1
ATOM 705 C C . LEU A 1 90 ? -16.298 -32.666 29.859 1.00 43.59 90 LEU A C 1
ATOM 707 O O . LEU A 1 90 ? -16.836 -32.808 30.956 1.00 43.59 90 LEU A O 1
ATOM 711 N N . VAL A 1 91 ? -15.893 -33.695 29.121 1.00 40.97 91 VAL A N 1
ATOM 712 C CA . VAL A 1 91 ? -15.765 -35.043 29.657 1.00 40.97 91 VAL A CA 1
ATOM 713 C C . VAL A 1 91 ? -14.692 -35.032 30.745 1.00 40.97 91 VAL A C 1
ATOM 715 O O . VAL A 1 91 ? -13.512 -34.776 30.501 1.00 40.97 91 VAL A O 1
ATOM 718 N N . ASP A 1 92 ? -15.132 -35.289 31.973 1.00 48.66 92 ASP A N 1
ATOM 719 C CA . ASP A 1 92 ? -14.290 -35.601 33.121 1.00 48.66 92 ASP A CA 1
ATOM 720 C C . ASP A 1 92 ? -13.523 -36.902 32.838 1.00 48.66 92 ASP A C 1
ATOM 722 O O . ASP A 1 92 ? -14.040 -38.008 33.001 1.00 48.66 92 ASP A O 1
ATOM 726 N N . ILE A 1 93 ? -12.282 -36.773 32.361 1.00 43.38 93 ILE A N 1
ATOM 727 C CA . ILE A 1 93 ? -11.337 -37.887 32.274 1.00 43.38 93 ILE A CA 1
ATOM 728 C C . ILE A 1 93 ? -10.439 -37.830 33.509 1.00 43.38 93 ILE A C 1
ATOM 730 O O . ILE A 1 93 ? -9.308 -37.341 33.492 1.00 43.38 93 ILE A O 1
ATOM 734 N N . SER A 1 94 ? -10.955 -38.405 34.593 1.00 45.09 94 SER A N 1
ATOM 735 C CA . SER A 1 94 ? -10.128 -39.060 35.601 1.00 45.09 94 SER A CA 1
ATOM 736 C C . SER A 1 94 ? -9.302 -40.151 34.905 1.00 45.09 94 SER A C 1
ATOM 738 O O . SER A 1 94 ? -9.810 -41.215 34.553 1.00 45.09 94 SER A O 1
ATOM 740 N N . GLY A 1 95 ? -8.032 -39.849 34.620 1.00 36.84 95 GLY A N 1
ATOM 741 C CA . GLY A 1 95 ? -7.169 -40.738 33.840 1.00 36.84 95 GLY A CA 1
ATOM 742 C C . GLY A 1 95 ? -5.754 -40.214 33.592 1.00 36.84 95 GLY A C 1
ATOM 743 O O . GLY A 1 95 ? -5.319 -40.109 32.455 1.00 36.84 95 GLY A O 1
ATOM 744 N N . SER A 1 96 ? -5.038 -39.879 34.663 1.00 47.25 96 SER A N 1
ATOM 745 C CA . SER A 1 96 ? -3.599 -40.142 34.849 1.00 47.25 96 SER A CA 1
ATOM 746 C C . SER A 1 96 ? -2.641 -40.055 33.640 1.00 47.25 96 SER A C 1
ATOM 748 O O . SER A 1 96 ? -2.024 -41.059 33.302 1.00 47.25 96 SER A O 1
ATOM 750 N N . ILE A 1 97 ? -2.372 -38.869 33.077 1.00 42.78 97 ILE A N 1
ATOM 751 C CA . ILE A 1 97 ? -1.052 -38.566 32.473 1.00 42.78 97 ILE A CA 1
ATOM 752 C C . ILE A 1 97 ? -0.674 -37.124 32.839 1.00 42.78 97 ILE A C 1
ATOM 754 O O . ILE A 1 97 ? -1.289 -36.161 32.385 1.00 42.78 97 ILE A O 1
ATOM 758 N N . GLY A 1 98 ? 0.313 -36.986 33.727 1.00 50.59 98 GLY A N 1
ATOM 759 C CA . GLY A 1 98 ? 0.704 -35.721 34.343 1.00 50.59 98 GLY A CA 1
ATOM 760 C C . GLY A 1 98 ? 1.205 -34.679 33.342 1.00 50.59 98 GLY A C 1
ATOM 761 O O . GLY A 1 98 ? 2.298 -34.806 32.797 1.00 50.59 98 GLY A O 1
ATOM 762 N N . LYS A 1 99 ? 0.437 -33.599 33.178 1.00 57.34 99 LYS A N 1
ATOM 763 C CA . LYS A 1 99 ? 0.959 -32.288 32.774 1.00 57.34 99 LYS A CA 1
ATOM 764 C C . LYS A 1 99 ? 1.229 -31.493 34.057 1.00 57.34 99 LYS A C 1
ATOM 766 O O . LYS A 1 99 ? 0.363 -31.495 34.934 1.00 57.34 99 LYS A O 1
ATOM 771 N N . PRO A 1 100 ? 2.388 -30.830 34.217 1.00 54.31 100 PRO A N 1
ATOM 772 C CA . PRO A 1 100 ? 2.627 -29.996 35.385 1.00 54.31 100 PRO A CA 1
ATOM 773 C C . PRO A 1 100 ? 1.671 -28.800 35.328 1.00 54.31 100 PRO A C 1
ATOM 775 O O . PRO A 1 100 ? 1.868 -27.863 34.558 1.00 54.31 100 PRO A O 1
ATOM 778 N N . VAL A 1 101 ? 0.607 -28.854 36.129 1.00 63.50 101 VAL A N 1
ATOM 779 C CA . VAL A 1 101 ? -0.254 -27.704 36.402 1.00 63.50 101 VAL A CA 1
ATOM 780 C C . VAL A 1 101 ? 0.600 -26.719 37.188 1.00 63.50 101 VAL A C 1
ATOM 782 O O . VAL A 1 101 ? 0.900 -26.937 38.363 1.00 63.50 101 VAL A O 1
ATOM 785 N N . TRP A 1 102 ? 1.061 -25.664 36.521 1.00 67.88 102 TRP A N 1
ATOM 786 C CA . TRP A 1 102 ? 1.749 -24.569 37.186 1.00 67.88 102 TRP A CA 1
ATOM 787 C C . TRP A 1 102 ? 0.769 -23.924 38.169 1.00 67.88 102 TRP A C 1
ATOM 789 O O . TRP A 1 102 ? -0.142 -23.205 37.774 1.00 67.88 102 TRP A O 1
ATOM 799 N N . ASN A 1 103 ? 0.960 -24.207 39.457 1.00 62.16 103 ASN A N 1
ATOM 800 C CA . ASN A 1 103 ? 0.209 -23.598 40.545 1.00 62.16 103 ASN A CA 1
ATOM 801 C C . ASN A 1 103 ? 1.144 -22.649 41.315 1.00 62.16 103 ASN A C 1
ATOM 803 O O . ASN A 1 103 ? 1.851 -23.098 42.224 1.00 62.16 103 ASN A O 1
ATOM 807 N N . PRO A 1 104 ? 1.267 -21.371 40.906 1.00 67.06 104 PRO A N 1
ATOM 808 C CA . PRO A 1 104 ? 2.164 -20.436 41.569 1.00 67.06 104 PRO A CA 1
ATOM 809 C C . PRO A 1 104 ? 1.694 -20.227 43.021 1.00 67.06 104 PRO A C 1
ATOM 811 O O . PRO A 1 104 ? 0.542 -19.849 43.232 1.00 67.06 104 PRO A O 1
ATOM 814 N N . PRO A 1 105 ? 2.557 -20.432 44.033 1.00 63.50 105 PRO A N 1
ATOM 815 C CA . PRO A 1 105 ? 2.150 -20.592 45.437 1.00 63.50 105 PRO A CA 1
ATOM 816 C C . PRO A 1 105 ? 1.595 -19.327 46.128 1.00 63.50 105 PRO A C 1
ATOM 818 O O . PRO A 1 105 ? 1.492 -19.298 47.351 1.00 63.50 105 PRO A O 1
ATOM 821 N N . LEU A 1 106 ? 1.241 -18.275 45.381 1.00 61.81 106 LEU A N 1
ATOM 822 C CA . LEU A 1 106 ? 0.812 -16.974 45.910 1.00 61.81 106 LEU A CA 1
ATOM 823 C C . LEU A 1 106 ? -0.317 -16.295 45.111 1.00 61.81 106 LEU A C 1
ATOM 825 O O . LEU A 1 106 ? -0.650 -15.149 45.403 1.00 61.81 106 LEU A O 1
ATOM 829 N N . VAL A 1 107 ? -0.919 -16.958 44.118 1.00 63.00 107 VAL A N 1
ATOM 830 C CA . VAL A 1 107 ? -1.993 -16.359 43.308 1.00 63.00 107 VAL A CA 1
ATOM 831 C C . VAL A 1 107 ? -3.291 -17.103 43.612 1.00 63.00 107 VAL A C 1
ATOM 833 O O . VAL A 1 107 ? -3.474 -18.241 43.193 1.00 63.00 107 VAL A O 1
ATOM 836 N N . GLY A 1 108 ? -4.177 -16.486 44.403 1.00 69.81 108 GLY A N 1
ATOM 837 C CA . GLY A 1 108 ? -5.560 -16.956 44.560 1.00 69.81 108 GLY A CA 1
ATOM 838 C C . GLY A 1 108 ? -6.307 -16.970 43.214 1.00 69.81 108 GLY A C 1
ATOM 839 O O . GLY A 1 108 ? -5.729 -16.568 42.202 1.00 69.81 108 GLY A O 1
ATOM 840 N N . PRO A 1 109 ? -7.580 -17.410 43.159 1.00 68.62 109 PRO A N 1
ATOM 841 C CA . PRO A 1 109 ? -8.346 -17.370 41.916 1.00 68.62 109 PRO A CA 1
ATOM 842 C C . PRO A 1 109 ? -8.299 -15.953 41.339 1.00 68.62 109 PRO A C 1
ATOM 844 O O . PRO A 1 109 ? -8.642 -14.981 42.017 1.00 68.62 109 PRO A O 1
ATOM 847 N N . LEU A 1 110 ? -7.793 -15.853 40.109 1.00 62.22 110 LEU A N 1
ATOM 848 C CA . LEU A 1 110 ? -7.642 -14.597 39.393 1.00 62.22 110 LEU A CA 1
ATOM 849 C C . LEU A 1 110 ? -9.006 -13.880 39.378 1.00 62.22 110 LEU A C 1
ATOM 851 O O . LEU A 1 110 ? -10.004 -14.530 39.055 1.00 62.22 110 LEU A O 1
ATOM 855 N N . PRO A 1 111 ? -9.091 -12.588 39.746 1.00 77.81 111 PRO A N 1
ATOM 856 C CA . PRO A 1 111 ? -10.351 -11.859 39.707 1.00 77.81 111 PRO A CA 1
ATOM 857 C C . PRO A 1 111 ? -11.060 -12.027 38.352 1.00 77.81 111 PRO A C 1
ATOM 859 O O . PRO A 1 111 ? -10.389 -12.026 37.320 1.00 77.81 111 PRO A O 1
ATOM 862 N N . PRO A 1 112 ? -12.400 -12.136 38.319 1.00 65.50 112 PRO A N 1
ATOM 863 C CA . PRO A 1 112 ? -13.150 -12.387 37.081 1.00 65.50 112 PRO A CA 1
ATOM 864 C C . PRO A 1 112 ? -12.979 -11.284 36.024 1.00 65.50 112 PRO A C 1
ATOM 866 O O . PRO A 1 112 ? -13.292 -11.504 34.855 1.00 65.50 112 PRO A O 1
ATOM 869 N N . ASP A 1 113 ? -12.452 -10.126 36.429 1.00 62.31 113 ASP A N 1
ATOM 870 C CA . ASP A 1 113 ? -12.189 -8.968 35.576 1.00 62.31 113 ASP A CA 1
ATOM 871 C C . ASP A 1 113 ? -10.693 -8.669 35.394 1.00 62.31 113 ASP A C 1
ATOM 873 O O . ASP A 1 113 ? -10.310 -7.604 34.910 1.00 62.31 113 ASP A O 1
ATOM 877 N N . PHE A 1 114 ? -9.807 -9.594 35.767 1.00 74.44 114 PHE A N 1
ATOM 878 C CA . PHE A 1 114 ? -8.378 -9.425 35.519 1.00 74.44 114 PHE A CA 1
ATOM 879 C C . PHE A 1 114 ? -8.116 -9.427 34.010 1.00 74.44 114 PHE A C 1
ATOM 881 O O . PHE A 1 114 ? -8.566 -10.320 33.298 1.00 74.44 114 PHE A O 1
ATOM 888 N N . LEU A 1 115 ? -7.423 -8.398 33.518 1.00 67.12 115 LEU A N 1
ATOM 889 C CA . LEU A 1 115 ? -7.240 -8.109 32.086 1.00 67.12 115 LEU A CA 1
ATOM 890 C C . LEU A 1 115 ? -8.533 -7.845 31.286 1.00 67.12 115 LEU A C 1
ATOM 892 O O . LEU A 1 115 ? -8.435 -7.537 30.099 1.00 67.12 115 LEU A O 1
ATOM 896 N N . ARG A 1 116 ? -9.732 -7.876 31.894 1.00 67.94 116 ARG A N 1
ATOM 897 C CA . ARG A 1 116 ? -10.940 -7.354 31.243 1.00 67.94 116 ARG A CA 1
ATOM 898 C C . ARG A 1 116 ? -10.895 -5.839 31.310 1.00 67.94 116 ARG A C 1
ATOM 900 O O . ARG A 1 116 ? -11.313 -5.215 32.282 1.00 67.94 116 ARG A O 1
ATOM 907 N N . LEU A 1 117 ? -10.366 -5.244 30.250 1.00 71.44 117 LEU A N 1
ATOM 908 C CA . LEU A 1 117 ? -10.594 -3.837 29.975 1.00 71.44 117 LEU A CA 1
ATOM 909 C C . LEU A 1 117 ? -12.115 -3.653 29.920 1.00 71.44 117 LEU A C 1
ATOM 911 O O . LEU A 1 117 ? -12.779 -4.260 29.081 1.00 71.44 117 LEU A O 1
ATOM 915 N N . SER A 1 118 ? -12.672 -2.895 30.873 1.00 67.12 118 SER A N 1
ATOM 916 C CA . SER A 1 118 ? -14.070 -2.469 30.797 1.00 67.12 118 SER A CA 1
ATOM 917 C C . SER A 1 118 ? -14.268 -1.881 29.408 1.00 67.12 118 SER A C 1
ATOM 919 O O . SER A 1 118 ? -13.501 -0.984 29.049 1.00 67.12 118 SER A O 1
ATOM 921 N N . PRO A 1 119 ? -15.209 -2.405 28.614 1.00 64.19 119 PRO A N 1
ATOM 922 C CA . PRO A 1 119 ? -15.313 -1.999 27.231 1.00 64.19 119 PRO A CA 1
ATOM 923 C C . PRO A 1 119 ? -15.625 -0.503 27.204 1.00 64.19 119 PRO A C 1
ATOM 925 O O . PRO A 1 119 ? -16.645 -0.055 27.737 1.00 64.19 119 PRO A O 1
ATOM 928 N N . ASP A 1 120 ? -14.687 0.279 26.667 1.00 73.38 120 ASP A N 1
ATOM 929 C CA . ASP A 1 120 ? -14.862 1.717 26.541 1.00 73.38 120 ASP A CA 1
ATOM 930 C C . ASP A 1 120 ? -16.051 1.927 25.593 1.00 73.38 120 ASP A C 1
ATOM 932 O O . ASP A 1 120 ? -16.038 1.387 24.481 1.00 73.38 120 ASP A O 1
ATOM 936 N N . PRO A 1 121 ? -17.095 2.682 25.980 1.00 71.12 121 PRO A N 1
ATOM 937 C CA . PRO A 1 121 ? -18.220 2.963 25.091 1.00 71.12 121 PRO A CA 1
ATOM 938 C C . PRO A 1 121 ? -17.782 3.542 23.735 1.00 71.12 121 PRO A C 1
ATOM 940 O O . PRO A 1 121 ? -18.502 3.386 22.753 1.00 71.12 121 PRO A O 1
ATOM 943 N N . ARG A 1 122 ? -16.599 4.171 23.656 1.00 72.38 122 ARG A N 1
ATOM 944 C CA . ARG A 1 122 ? -16.012 4.661 22.401 1.00 72.38 122 ARG A CA 1
ATOM 945 C C . ARG A 1 122 ? -15.456 3.547 21.516 1.00 72.38 122 ARG A C 1
ATOM 947 O O . ARG A 1 122 ? -15.549 3.658 20.301 1.00 72.38 122 ARG A O 1
ATOM 954 N N . GLN A 1 123 ? -14.877 2.502 22.110 1.00 77.06 123 GLN A N 1
ATOM 955 C CA . GLN A 1 123 ? -14.400 1.336 21.361 1.00 77.06 123 GLN A CA 1
ATOM 956 C C . GLN A 1 123 ? -15.579 0.547 20.804 1.00 77.06 123 GLN A C 1
ATOM 958 O O . GLN A 1 123 ? -15.587 0.263 19.617 1.00 77.06 123 GLN A O 1
ATOM 963 N N . MET A 1 124 ? -16.634 0.337 21.599 1.00 77.31 124 MET A N 1
ATOM 964 C CA . MET A 1 124 ? -17.844 -0.334 21.109 1.00 77.31 124 MET A CA 1
ATOM 965 C C . MET A 1 124 ? -18.469 0.369 19.896 1.00 77.31 124 MET A C 1
ATOM 967 O O . MET A 1 124 ? -18.992 -0.288 19.004 1.00 77.31 124 MET A O 1
ATOM 971 N N . GLU A 1 125 ? -18.477 1.706 19.873 1.00 79.62 125 GLU A N 1
ATOM 972 C CA . GLU A 1 125 ? -19.021 2.456 18.736 1.00 79.62 125 GLU A CA 1
ATOM 973 C C . GLU A 1 125 ? -18.152 2.288 17.484 1.00 79.62 125 GLU A C 1
ATOM 975 O O . GLU A 1 125 ? -18.701 2.066 16.408 1.00 79.62 125 GLU A O 1
ATOM 980 N N . ALA A 1 126 ? -16.824 2.312 17.635 1.00 80.94 126 ALA A N 1
ATOM 981 C CA . ALA A 1 126 ? -15.892 2.041 16.543 1.00 80.94 126 ALA A CA 1
ATOM 982 C C . ALA A 1 126 ? -16.029 0.603 16.017 1.00 80.94 126 ALA A C 1
ATOM 984 O O . ALA A 1 126 ? -16.157 0.411 14.813 1.00 80.94 126 ALA A O 1
ATOM 985 N N . ASP A 1 127 ? -16.114 -0.389 16.907 1.00 81.94 127 ASP A N 1
ATOM 986 C CA . ASP A 1 127 ? -16.273 -1.799 16.534 1.00 81.94 127 ASP A CA 1
ATOM 987 C C . ASP A 1 127 ? -17.579 -2.025 15.746 1.00 81.94 127 ASP A C 1
ATOM 989 O O . ASP A 1 127 ? -17.602 -2.736 14.742 1.00 81.94 127 ASP A O 1
ATOM 993 N N . LEU A 1 128 ? -18.672 -1.363 16.153 1.00 85.00 128 LEU A N 1
ATOM 994 C CA . LEU A 1 128 ? -19.957 -1.401 15.442 1.00 85.00 128 LEU A CA 1
ATOM 995 C C . LEU A 1 128 ? -19.919 -0.666 14.093 1.00 85.00 128 LEU A C 1
ATOM 997 O O . LEU A 1 128 ? -20.685 -1.003 13.186 1.00 85.00 128 LEU A O 1
ATOM 1001 N N . GLU A 1 129 ? -19.104 0.381 13.957 1.00 83.06 129 GLU A N 1
ATOM 1002 C CA . GLU A 1 129 ? -18.878 1.059 12.676 1.00 83.06 129 GLU A CA 1
ATOM 1003 C C . GLU A 1 129 ? -18.060 0.176 11.726 1.00 83.06 129 GLU A C 1
ATOM 1005 O O . GLU A 1 129 ? -18.435 0.032 10.559 1.00 83.06 129 GLU A O 1
ATOM 1010 N N . ASP A 1 130 ? -17.018 -0.477 12.235 1.00 86.38 130 ASP A N 1
ATOM 1011 C CA . ASP A 1 130 ? -16.161 -1.384 11.477 1.00 86.38 130 ASP A CA 1
ATOM 1012 C C . ASP A 1 130 ? -16.922 -2.640 11.020 1.00 86.38 130 ASP A C 1
ATOM 1014 O O . ASP A 1 130 ? -16.787 -3.041 9.863 1.00 86.38 130 ASP A O 1
ATOM 1018 N N . GLU A 1 131 ? -17.814 -3.204 11.847 1.00 90.00 131 GLU A N 1
ATOM 1019 C CA . GLU A 1 131 ? -18.699 -4.319 11.462 1.00 90.00 131 GLU A CA 1
ATOM 1020 C C . GLU A 1 131 ? -19.606 -3.946 10.274 1.00 90.00 131 GLU A C 1
ATOM 1022 O O . GLU A 1 131 ? -19.785 -4.719 9.328 1.00 90.00 131 GLU A O 1
ATOM 1027 N N . ARG A 1 132 ? -20.140 -2.718 10.263 1.00 87.44 132 ARG A N 1
ATOM 1028 C CA . ARG A 1 132 ? -20.961 -2.222 9.145 1.00 87.44 132 ARG A CA 1
ATOM 1029 C C . ARG A 1 132 ? -20.142 -2.048 7.878 1.00 87.44 132 ARG A C 1
ATOM 1031 O O . ARG A 1 132 ? -20.643 -2.330 6.791 1.00 87.44 132 ARG A O 1
ATOM 1038 N N . ILE A 1 133 ? -18.913 -1.557 8.009 1.00 88.06 133 ILE A N 1
ATOM 1039 C CA . ILE A 1 133 ? -17.995 -1.414 6.880 1.00 88.06 133 ILE A CA 1
ATOM 1040 C C . ILE A 1 133 ? -17.632 -2.794 6.331 1.00 88.06 133 ILE A C 1
ATOM 1042 O O . ILE A 1 133 ? -17.683 -2.979 5.118 1.00 88.06 133 ILE A O 1
ATOM 1046 N N . ALA A 1 134 ? -17.346 -3.771 7.194 1.00 90.38 134 ALA A N 1
ATOM 1047 C CA . ALA A 1 134 ? -17.071 -5.147 6.792 1.00 90.38 134 ALA A CA 1
ATOM 1048 C C . ALA A 1 134 ? -18.249 -5.753 6.013 1.00 90.38 134 ALA A C 1
ATOM 1050 O O . ALA A 1 134 ? -18.045 -6.319 4.940 1.00 90.38 134 ALA A O 1
ATOM 1051 N N . MET A 1 135 ? -19.483 -5.548 6.483 1.00 89.69 135 MET A N 1
ATOM 1052 C CA . MET A 1 135 ? -20.694 -5.975 5.773 1.00 89.69 135 MET A CA 1
ATOM 1053 C C . MET A 1 135 ? -20.851 -5.274 4.411 1.00 89.69 135 MET A C 1
ATOM 1055 O O . MET A 1 135 ? -21.246 -5.900 3.431 1.00 89.69 135 MET A O 1
ATOM 1059 N N . LEU A 1 136 ? -20.518 -3.982 4.314 1.00 89.12 136 LEU A N 1
ATOM 1060 C CA . LEU A 1 136 ? -20.540 -3.247 3.043 1.00 89.12 136 LEU A CA 1
ATOM 1061 C C . LEU A 1 136 ? -19.472 -3.732 2.064 1.00 89.12 136 LEU A C 1
ATOM 1063 O O . LEU A 1 136 ? -19.741 -3.811 0.873 1.00 89.12 136 LEU A O 1
ATOM 1067 N N . LEU A 1 137 ? -18.277 -4.061 2.550 1.00 89.56 137 LEU A N 1
ATOM 1068 C CA . LEU A 1 137 ? -17.190 -4.584 1.720 1.00 89.56 137 LEU A CA 1
ATOM 1069 C C . LEU A 1 137 ? -17.480 -5.994 1.184 1.00 89.56 137 LEU A C 1
ATOM 1071 O O . LEU A 1 137 ? -16.877 -6.393 0.191 1.00 8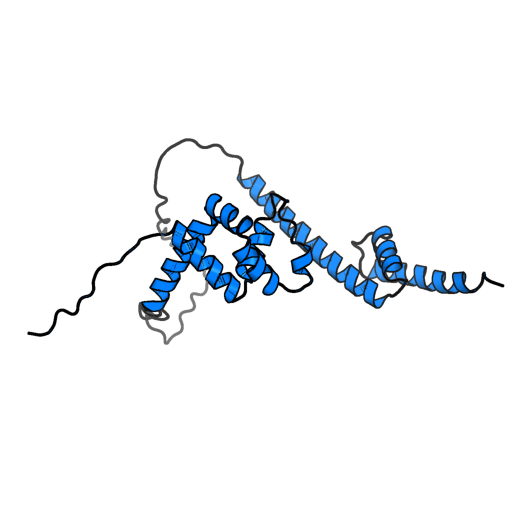9.56 137 LEU A O 1
ATOM 1075 N N . GLN A 1 138 ? -18.404 -6.733 1.806 1.00 88.25 138 GLN A N 1
ATOM 1076 C CA . GLN A 1 138 ? -18.955 -7.978 1.259 1.00 88.25 138 GLN A CA 1
ATOM 1077 C C . GLN A 1 138 ? -20.019 -7.732 0.175 1.00 88.25 138 GLN A C 1
ATOM 1079 O O . GLN A 1 138 ? -20.308 -8.636 -0.603 1.00 88.25 138 GLN A O 1
AT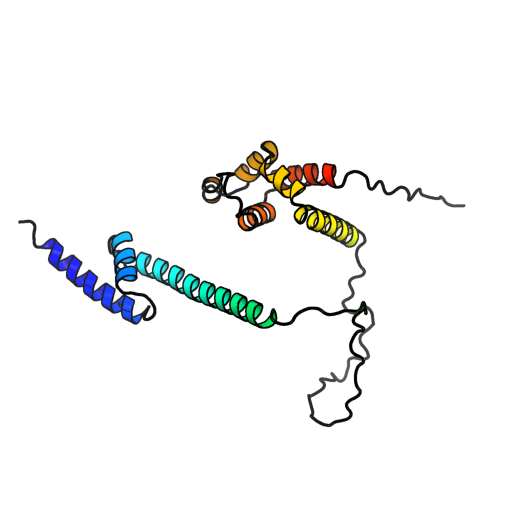OM 1084 N N . ASN A 1 139 ? -20.608 -6.532 0.105 1.00 88.75 139 ASN A N 1
ATOM 1085 C CA . ASN A 1 139 ? -21.588 -6.191 -0.921 1.00 88.75 139 ASN A CA 1
ATOM 1086 C C . ASN A 1 139 ? -20.889 -5.813 -2.238 1.00 88.75 139 ASN A C 1
ATOM 1088 O O . ASN A 1 139 ? -20.232 -4.773 -2.343 1.00 88.75 139 ASN A O 1
ATOM 1092 N N . GLU A 1 140 ? -21.096 -6.635 -3.267 1.00 87.94 140 GLU A N 1
ATOM 1093 C CA . GLU A 1 140 ? -20.528 -6.436 -4.604 1.00 87.94 140 GLU A CA 1
ATOM 1094 C C . GLU A 1 140 ? -20.973 -5.120 -5.261 1.00 87.94 140 GLU A C 1
ATOM 1096 O O . GLU A 1 140 ? -20.189 -4.502 -5.977 1.00 87.94 140 GLU A O 1
ATOM 1101 N N . GLU A 1 141 ? -22.187 -4.633 -4.980 1.00 88.31 141 GLU A N 1
ATOM 1102 C CA . GLU A 1 141 ? -22.684 -3.358 -5.516 1.00 88.31 141 GLU A CA 1
ATOM 1103 C C . GLU A 1 141 ? -21.885 -2.173 -4.960 1.00 88.31 141 GLU A C 1
ATOM 1105 O O . GLU A 1 141 ? -21.513 -1.258 -5.693 1.00 88.31 141 GLU A O 1
ATOM 1110 N N . PHE A 1 142 ? -21.551 -2.216 -3.669 1.00 89.75 142 PHE A N 1
ATOM 1111 C CA . PHE A 1 142 ? -20.741 -1.180 -3.033 1.00 89.75 142 PHE A CA 1
ATOM 1112 C C . PHE A 1 142 ? -19.297 -1.194 -3.552 1.00 89.75 142 PHE A C 1
ATOM 1114 O O . PHE A 1 142 ? -18.719 -0.140 -3.829 1.00 89.75 142 PHE A O 1
ATOM 1121 N N . MET A 1 143 ? -18.725 -2.386 -3.732 1.00 89.44 143 MET A N 1
ATOM 1122 C CA . MET A 1 143 ? -17.401 -2.554 -4.336 1.00 89.44 143 MET A CA 1
ATOM 1123 C C . MET A 1 143 ? -17.370 -2.061 -5.788 1.00 89.44 143 MET A C 1
ATOM 1125 O O . MET A 1 143 ? -16.439 -1.354 -6.178 1.00 89.44 143 MET A O 1
ATOM 1129 N N . ALA A 1 144 ? -18.400 -2.366 -6.580 1.00 87.31 144 ALA A N 1
ATOM 1130 C CA . ALA A 1 144 ? -18.535 -1.861 -7.942 1.00 87.31 144 ALA A CA 1
ATOM 1131 C C . ALA A 1 144 ? -18.660 -0.328 -7.971 1.00 87.31 144 ALA A C 1
ATOM 1133 O O . ALA A 1 144 ? -17.964 0.323 -8.750 1.00 87.31 144 ALA A O 1
ATOM 1134 N N . GLU A 1 145 ? -19.461 0.263 -7.081 1.00 88.25 145 GLU A N 1
ATOM 1135 C CA . GLU A 1 145 ? -19.621 1.718 -6.979 1.00 88.25 145 GLU A CA 1
ATOM 1136 C C . GLU A 1 145 ? -18.290 2.407 -6.642 1.00 88.25 145 GLU A C 1
ATOM 1138 O O . GLU A 1 145 ? -17.925 3.405 -7.264 1.00 88.25 145 GLU A O 1
ATOM 1143 N N . LEU A 1 146 ? -17.502 1.846 -5.717 1.00 89.56 146 LEU A N 1
ATOM 1144 C CA . LEU A 1 146 ? -16.163 2.352 -5.400 1.00 89.56 146 LEU A CA 1
ATOM 1145 C C . LEU A 1 146 ? -15.215 2.292 -6.605 1.00 89.56 146 LEU A C 1
ATOM 1147 O O . LEU A 1 146 ? -14.462 3.240 -6.833 1.00 89.56 146 LEU A O 1
ATOM 1151 N N . ARG A 1 147 ? -15.277 1.215 -7.398 1.00 84.44 147 ARG A N 1
ATOM 1152 C CA . ARG A 1 147 ? -14.461 1.029 -8.613 1.00 84.44 147 ARG A CA 1
ATOM 1153 C C . ARG A 1 147 ? -14.836 1.990 -9.742 1.00 84.44 147 ARG A C 1
ATOM 1155 O O . ARG A 1 147 ? -14.020 2.230 -10.627 1.00 84.44 147 ARG A O 1
ATOM 1162 N N . TRP A 1 148 ? -16.056 2.521 -9.739 1.00 83.81 148 TRP A N 1
ATOM 1163 C CA . TRP A 1 148 ? -16.546 3.453 -10.760 1.00 83.81 148 TRP A CA 1
ATOM 1164 C C . TRP A 1 148 ? -16.552 4.910 -10.281 1.00 83.81 148 TRP A C 1
ATOM 1166 O O . TRP A 1 148 ? -16.732 5.834 -11.082 1.00 83.81 148 TRP A O 1
ATOM 1176 N N . ASN A 1 149 ? -16.296 5.150 -8.992 1.00 89.62 149 ASN A N 1
ATOM 1177 C CA . ASN A 1 149 ? -16.281 6.488 -8.427 1.00 89.62 149 ASN A CA 1
ATOM 1178 C C . ASN A 1 149 ? -14.978 7.237 -8.761 1.00 89.62 149 ASN A C 1
ATOM 1180 O O . ASN A 1 149 ? -13.941 7.056 -8.124 1.00 89.62 149 ASN A O 1
ATOM 1184 N N . LYS A 1 150 ? -15.047 8.138 -9.749 1.00 86.44 150 LYS A N 1
ATOM 1185 C CA . LYS A 1 150 ? -13.897 8.945 -10.199 1.00 86.44 150 LYS A CA 1
ATOM 1186 C C . LYS A 1 150 ? -13.309 9.853 -9.121 1.00 86.44 150 LYS A C 1
ATOM 1188 O O . LYS A 1 150 ? -12.091 9.992 -9.048 1.00 86.44 150 LYS A O 1
ATOM 1193 N N . ASP A 1 151 ? -14.154 10.461 -8.293 1.00 88.12 151 ASP A N 1
ATOM 1194 C CA . ASP A 1 151 ? -13.697 11.358 -7.225 1.00 88.12 151 ASP A CA 1
ATOM 1195 C C . ASP A 1 151 ? -12.934 10.596 -6.136 1.00 88.12 151 ASP A C 1
ATOM 1197 O O . ASP A 1 151 ? -11.998 11.122 -5.534 1.00 88.12 151 ASP A O 1
ATOM 1201 N N . PHE A 1 152 ? -13.351 9.361 -5.870 1.00 90.94 152 PHE A N 1
ATOM 1202 C CA . PHE A 1 152 ? -12.707 8.454 -4.937 1.00 90.94 152 PHE A CA 1
ATOM 1203 C C . PHE A 1 152 ? -11.387 7.932 -5.503 1.00 90.94 152 PHE A C 1
ATOM 1205 O O . PHE A 1 152 ? -10.365 8.062 -4.837 1.00 90.94 152 PHE A O 1
ATOM 1212 N N . LEU A 1 153 ? -11.389 7.422 -6.739 1.00 87.88 153 LEU A N 1
ATOM 1213 C CA . LEU A 1 153 ? -10.182 6.919 -7.395 1.00 87.88 153 LEU A CA 1
ATOM 1214 C C . LEU A 1 153 ? -9.109 7.997 -7.535 1.00 87.88 153 LEU A C 1
ATOM 1216 O O . LEU A 1 153 ? -7.953 7.724 -7.251 1.00 87.88 153 LEU A O 1
ATOM 1220 N N . SER A 1 154 ? -9.480 9.233 -7.879 1.00 87.31 154 SER A N 1
ATOM 1221 C CA . SER A 1 154 ? -8.508 10.328 -7.961 1.00 87.31 154 SER A CA 1
ATOM 1222 C C . SER A 1 154 ? -7.852 10.623 -6.610 1.00 87.31 154 SER A C 1
ATOM 1224 O O . SER A 1 154 ? -6.652 10.875 -6.565 1.00 87.31 154 SER A O 1
ATOM 1226 N N . ALA A 1 155 ? -8.618 10.593 -5.512 1.00 88.94 155 ALA A N 1
ATOM 1227 C CA . ALA A 1 155 ? -8.061 10.764 -4.171 1.00 88.94 155 ALA A CA 1
ATOM 1228 C C . ALA A 1 155 ? -7.173 9.572 -3.772 1.00 88.94 155 ALA A C 1
ATOM 1230 O O . ALA A 1 155 ? -6.132 9.769 -3.148 1.00 88.94 155 ALA A O 1
ATOM 1231 N N . LEU A 1 156 ? -7.569 8.359 -4.167 1.00 88.25 156 LEU A N 1
ATOM 1232 C CA . LEU A 1 156 ? -6.844 7.119 -3.895 1.00 88.25 156 LEU A CA 1
ATOM 1233 C C . LEU A 1 156 ? -5.533 7.036 -4.688 1.00 88.25 156 LEU A C 1
ATOM 1235 O O . LEU A 1 156 ? -4.522 6.588 -4.161 1.00 88.25 156 LEU A O 1
ATOM 1239 N N . ASP A 1 157 ? -5.526 7.520 -5.929 1.00 85.69 157 ASP A N 1
ATOM 1240 C CA . ASP A 1 157 ? -4.325 7.689 -6.746 1.00 85.69 157 ASP A CA 1
ATOM 1241 C C . ASP A 1 157 ? -3.359 8.696 -6.125 1.00 85.69 157 ASP A C 1
ATOM 1243 O O . ASP A 1 157 ? -2.158 8.442 -6.115 1.00 85.69 157 ASP A O 1
ATOM 1247 N N . ASP A 1 158 ? -3.853 9.809 -5.581 1.00 84.31 158 ASP A N 1
ATOM 1248 C CA . ASP A 1 158 ? -3.005 10.804 -4.914 1.00 84.31 158 ASP A CA 1
ATOM 1249 C C . ASP A 1 158 ? -2.374 10.315 -3.608 1.00 84.31 158 ASP A C 1
ATOM 1251 O O . ASP A 1 158 ? -1.293 10.784 -3.250 1.00 84.31 158 ASP A O 1
ATOM 1255 N N . ASP A 1 159 ? -3.012 9.361 -2.931 1.00 79.06 159 ASP A N 1
ATOM 1256 C CA . ASP A 1 159 ? -2.491 8.744 -1.711 1.00 79.06 159 ASP A CA 1
ATOM 1257 C C . ASP A 1 159 ? -1.549 7.547 -1.998 1.00 79.06 159 ASP A C 1
ATOM 1259 O O . ASP A 1 159 ? -0.736 7.195 -1.141 1.00 79.06 159 ASP A O 1
ATOM 1263 N N . SER A 1 160 ? -1.629 6.937 -3.187 1.00 72.38 160 SER A N 1
ATOM 1264 C CA . SER A 1 160 ? -0.790 5.804 -3.604 1.00 72.38 160 SER A CA 1
ATOM 1265 C C . SER A 1 160 ? 0.608 6.234 -4.074 1.00 72.38 160 SER A C 1
ATOM 1267 O O . SER A 1 160 ? 0.740 7.220 -4.813 1.00 72.38 160 SER A O 1
ATOM 1269 N N . PRO A 1 161 ? 1.672 5.482 -3.726 1.00 67.00 161 PRO A N 1
ATOM 1270 C CA . PRO A 1 161 ? 3.005 5.733 -4.258 1.00 67.00 161 PRO A CA 1
ATOM 1271 C C . PRO A 1 161 ? 3.023 5.610 -5.797 1.00 67.00 161 PRO A C 1
ATOM 1273 O O . PRO A 1 161 ? 2.211 4.880 -6.372 1.00 67.00 161 PRO A O 1
ATOM 1276 N N . PRO A 1 162 ? 3.947 6.306 -6.492 1.00 62.50 162 PRO A N 1
ATOM 1277 C CA . PRO A 1 162 ? 3.985 6.368 -7.959 1.00 62.50 162 PRO A CA 1
ATOM 1278 C C . PRO A 1 162 ? 4.008 5.001 -8.656 1.00 62.50 162 PRO A C 1
ATOM 1280 O O . PRO A 1 162 ? 3.494 4.872 -9.764 1.00 62.50 162 PRO A O 1
ATOM 1283 N N . GLU A 1 163 ? 4.583 3.997 -7.996 1.00 58.69 163 GLU A N 1
ATOM 1284 C CA . GLU A 1 163 ? 4.699 2.614 -8.465 1.00 58.69 163 GLU A CA 1
ATOM 1285 C C . GLU A 1 163 ? 3.334 1.904 -8.549 1.00 58.69 163 GLU A C 1
ATOM 1287 O O . GLU A 1 163 ? 3.058 1.195 -9.511 1.00 58.69 163 GLU A O 1
ATOM 1292 N N . GLU A 1 164 ? 2.423 2.196 -7.617 1.00 60.94 164 GLU A N 1
ATOM 1293 C CA . GLU A 1 164 ? 1.085 1.593 -7.538 1.00 60.94 164 GLU A CA 1
ATOM 1294 C C . GLU A 1 164 ? 0.068 2.296 -8.466 1.00 60.94 164 GLU A C 1
ATOM 1296 O O . GLU A 1 164 ? -0.908 1.696 -8.916 1.00 60.94 164 GLU A O 1
ATOM 1301 N N . ARG A 1 165 ? 0.319 3.567 -8.831 1.00 61.06 165 ARG A N 1
ATOM 1302 C CA . ARG A 1 165 ? -0.505 4.336 -9.795 1.00 61.06 165 ARG A CA 1
ATOM 1303 C C . ARG A 1 165 ? -0.423 3.788 -11.224 1.00 61.06 165 ARG A C 1
ATOM 1305 O O . ARG A 1 165 ? -1.294 4.076 -12.041 1.00 61.06 165 ARG A O 1
ATOM 1312 N N . LEU A 1 166 ? 0.612 3.013 -11.553 1.00 52.78 166 LEU A N 1
ATOM 1313 C CA . LEU A 1 166 ? 0.766 2.389 -12.874 1.00 52.78 166 LEU A CA 1
ATOM 1314 C C . LEU A 1 166 ? -0.118 1.147 -13.048 1.00 52.78 166 LEU A C 1
ATOM 1316 O O . LEU A 1 166 ? -0.429 0.775 -14.180 1.00 52.78 166 LEU A O 1
ATOM 1320 N N . ALA A 1 167 ? -0.589 0.556 -11.947 1.00 57.41 167 ALA A N 1
ATOM 1321 C CA . ALA A 1 167 ? -1.557 -0.538 -11.962 1.00 57.41 167 ALA A CA 1
ATOM 1322 C C . ALA A 1 167 ? -3.002 -0.062 -12.234 1.00 57.41 167 ALA A C 1
ATOM 1324 O O . ALA A 1 167 ? -3.913 -0.882 -12.329 1.00 57.41 167 ALA A O 1
ATOM 1325 N N . SER A 1 168 ? -3.230 1.252 -12.388 1.00 51.44 168 SER A N 1
ATOM 1326 C CA . SER A 1 168 ? -4.545 1.910 -12.475 1.00 51.44 168 SER A CA 1
ATOM 1327 C C . SER A 1 168 ? -5.351 1.650 -13.766 1.00 51.44 168 SER A C 1
ATOM 1329 O O . SER A 1 168 ? -6.033 2.550 -14.255 1.00 51.44 168 SER A O 1
ATOM 1331 N N . PHE A 1 169 ? -5.350 0.434 -14.321 1.00 47.66 169 PHE A N 1
ATOM 1332 C CA . PHE A 1 169 ? -6.314 0.043 -15.357 1.00 47.66 169 PHE A CA 1
ATOM 1333 C C . PHE A 1 169 ? -7.575 -0.566 -14.720 1.00 47.66 169 PHE A C 1
ATOM 1335 O O . PHE A 1 169 ? -7.553 -1.723 -14.290 1.00 47.66 169 PHE A O 1
ATOM 1342 N N . PRO A 1 170 ? -8.716 0.155 -14.698 1.00 49.19 170 PRO A N 1
ATOM 1343 C CA . PRO A 1 170 ? -9.971 -0.387 -14.205 1.00 49.19 170 PRO A CA 1
ATOM 1344 C C . PRO A 1 170 ? -10.547 -1.277 -15.310 1.00 49.19 170 PRO A C 1
ATOM 1346 O O . PRO A 1 170 ? -11.258 -0.819 -16.200 1.00 49.19 170 PRO A O 1
ATOM 1349 N N . GLY A 1 171 ? -10.167 -2.553 -15.316 1.00 47.34 171 GLY A N 1
ATOM 1350 C CA . GLY A 1 171 ? -10.579 -3.464 -16.388 1.00 47.34 171 GLY A CA 1
ATOM 1351 C C . GLY A 1 171 ? -10.336 -4.945 -16.137 1.00 47.34 171 GLY A C 1
ATOM 1352 O O . GLY A 1 171 ? -10.983 -5.767 -16.781 1.00 47.34 171 GLY A O 1
ATOM 1353 N N . ARG A 1 172 ? -9.474 -5.322 -15.184 1.00 46.66 172 ARG A N 1
ATOM 1354 C CA . ARG A 1 172 ? -9.394 -6.716 -14.738 1.00 46.66 172 ARG A CA 1
ATOM 1355 C C . ARG A 1 172 ? -10.438 -6.967 -13.648 1.00 46.66 172 ARG A C 1
ATOM 1357 O O . ARG A 1 172 ? -10.298 -6.564 -12.494 1.00 46.66 172 ARG A O 1
ATOM 1364 N N . ALA A 1 173 ? -11.549 -7.578 -14.049 1.00 44.09 173 ALA A N 1
ATOM 1365 C CA . ALA A 1 173 ? -12.406 -8.317 -13.131 1.00 44.09 173 ALA A CA 1
ATOM 1366 C C . ALA A 1 173 ? -11.550 -9.452 -12.540 1.00 44.09 173 ALA A C 1
ATOM 1368 O O . ALA A 1 173 ? -11.034 -10.267 -13.301 1.00 44.09 173 ALA A O 1
ATOM 1369 N N . GLY A 1 174 ? -11.308 -9.431 -11.229 1.00 51.91 174 GLY A N 1
ATOM 1370 C CA . GLY A 1 174 ? -10.438 -10.395 -10.542 1.00 51.91 174 GLY A CA 1
ATOM 1371 C C . GLY A 1 174 ? -9.457 -9.783 -9.539 1.00 51.91 174 GLY A C 1
ATOM 1372 O O . GLY A 1 174 ? -9.010 -10.487 -8.648 1.00 51.91 174 GLY A O 1
ATOM 1373 N N . ASP A 1 175 ? -9.177 -8.477 -9.618 1.00 64.81 175 ASP A N 1
ATOM 1374 C CA . ASP A 1 175 ? -8.202 -7.805 -8.735 1.00 64.81 175 ASP A CA 1
ATOM 1375 C C . ASP A 1 175 ? -8.834 -7.204 -7.464 1.00 64.81 175 ASP A C 1
ATOM 1377 O O . ASP A 1 175 ? -8.409 -6.168 -6.950 1.00 64.81 175 ASP A O 1
ATOM 1381 N N . ASP A 1 176 ? -9.898 -7.826 -6.950 1.00 72.44 176 ASP A N 1
ATOM 1382 C CA . ASP A 1 176 ? -10.556 -7.345 -5.728 1.00 72.44 176 ASP A CA 1
ATOM 1383 C C . ASP A 1 176 ? -9.611 -7.389 -4.525 1.00 72.44 176 ASP A C 1
ATOM 1385 O O . ASP A 1 176 ? -9.766 -6.596 -3.602 1.00 72.44 176 ASP A O 1
ATOM 1389 N N . GLU A 1 177 ? -8.613 -8.271 -4.552 1.00 80.81 177 GLU A N 1
ATOM 1390 C CA . GLU A 1 177 ? -7.565 -8.364 -3.540 1.00 80.81 177 GLU A CA 1
ATOM 1391 C C . GLU A 1 177 ? -6.624 -7.152 -3.587 1.00 80.81 177 GLU A C 1
ATOM 1393 O O . GLU A 1 177 ? -6.472 -6.470 -2.573 1.00 80.81 177 GLU A O 1
ATOM 1398 N N . ALA A 1 178 ? -6.124 -6.787 -4.773 1.00 79.44 178 ALA A N 1
ATOM 1399 C CA . ALA A 1 178 ? -5.309 -5.587 -4.971 1.00 79.44 178 ALA A CA 1
ATOM 1400 C C . ALA A 1 178 ? -6.094 -4.302 -4.657 1.00 79.44 178 ALA A C 1
ATOM 1402 O O . ALA A 1 178 ? -5.588 -3.370 -4.031 1.00 79.44 178 ALA A O 1
ATOM 1403 N N . PHE A 1 179 ? -7.376 -4.250 -5.033 1.00 82.75 179 PHE A N 1
ATOM 1404 C CA . PHE A 1 179 ? -8.229 -3.111 -4.703 1.00 82.75 179 PHE A CA 1
ATOM 1405 C C . PHE A 1 179 ? -8.493 -3.011 -3.193 1.00 82.75 179 PHE A C 1
ATOM 1407 O O . PHE A 1 179 ? -8.427 -1.916 -2.634 1.00 82.75 179 PHE A O 1
ATOM 1414 N N . LYS A 1 180 ? -8.751 -4.134 -2.509 1.00 85.62 180 LYS A N 1
ATOM 1415 C CA . LYS A 1 180 ? -8.917 -4.184 -1.044 1.00 85.62 180 LYS A CA 1
ATOM 1416 C C . LYS A 1 180 ? -7.637 -3.796 -0.310 1.00 85.62 180 LYS A C 1
ATOM 1418 O O . LYS A 1 180 ? -7.715 -3.088 0.693 1.00 85.62 180 LYS A O 1
ATOM 1423 N N . GLU A 1 181 ? -6.479 -4.212 -0.804 1.00 85.12 181 GLU A N 1
ATOM 1424 C CA . GLU A 1 181 ? -5.179 -3.815 -0.264 1.00 85.12 181 GLU A CA 1
ATOM 1425 C C . GLU A 1 181 ? -4.980 -2.299 -0.378 1.00 85.12 181 GLU A C 1
ATOM 1427 O O . GLU A 1 181 ? -4.719 -1.613 0.614 1.00 85.12 181 GLU A O 1
ATOM 1432 N N . ARG A 1 182 ? -5.272 -1.738 -1.551 1.00 84.56 182 ARG A N 1
ATOM 1433 C CA . ARG A 1 182 ? -5.220 -0.294 -1.772 1.00 84.56 182 ARG A CA 1
ATOM 1434 C C . ARG A 1 182 ? -6.210 0.477 -0.899 1.00 84.56 182 ARG A C 1
ATOM 1436 O O . ARG A 1 182 ? -5.894 1.549 -0.380 1.00 84.56 182 ARG A O 1
ATOM 1443 N N . LEU A 1 183 ? -7.400 -0.084 -0.668 1.00 88.06 183 LEU A N 1
ATOM 1444 C CA . LEU A 1 183 ? -8.368 0.461 0.283 1.00 88.06 183 LEU A CA 1
ATOM 1445 C C . LEU A 1 183 ? -7.827 0.437 1.721 1.00 88.06 183 LEU A C 1
ATOM 1447 O O . LEU A 1 183 ? -7.975 1.413 2.458 1.00 88.06 183 LEU A O 1
ATOM 1451 N N . LYS A 1 184 ? -7.177 -0.650 2.136 1.00 87.50 184 LYS A N 1
ATOM 1452 C CA . LYS A 1 184 ? -6.613 -0.795 3.484 1.00 87.50 184 LYS A CA 1
ATOM 1453 C C . LYS A 1 184 ? -5.553 0.272 3.767 1.00 87.50 184 LYS A C 1
ATOM 1455 O O . LYS A 1 184 ? -5.542 0.860 4.851 1.00 87.50 184 LYS A O 1
ATOM 1460 N N . ASN A 1 185 ? -4.722 0.573 2.77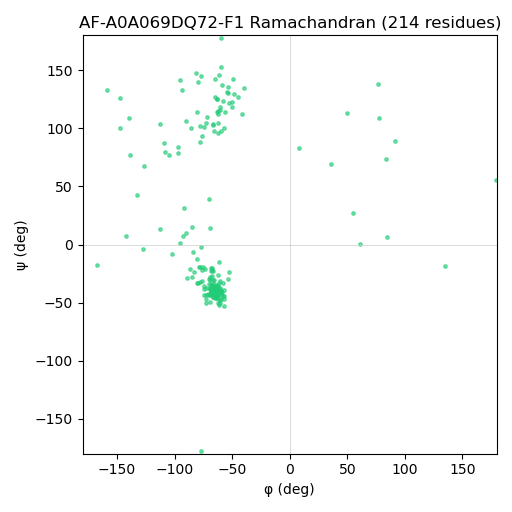3 1.00 83.75 185 ASN A N 1
ATOM 1461 C CA . ASN A 1 185 ? -3.617 1.522 2.880 1.00 83.75 185 ASN A CA 1
ATOM 1462 C C . ASN A 1 185 ? -3.989 2.960 2.466 1.00 83.75 185 ASN A C 1
ATOM 1464 O O . ASN A 1 185 ? -3.126 3.838 2.460 1.00 83.75 185 ASN A O 1
ATOM 1468 N N . MET A 1 186 ? -5.271 3.241 2.197 1.00 89.00 186 MET A N 1
ATOM 1469 C CA . MET A 1 186 ? -5.711 4.545 1.698 1.00 89.00 186 MET A CA 1
ATOM 1470 C C . MET A 1 186 ? -5.427 5.708 2.670 1.00 89.00 186 MET A C 1
ATOM 1472 O O . MET A 1 186 ? -5.545 5.591 3.903 1.00 89.00 186 MET A O 1
ATOM 1476 N N . GLY A 1 187 ? -5.115 6.878 2.112 1.00 89.69 187 GLY A N 1
ATOM 1477 C CA . GLY A 1 187 ? -4.861 8.093 2.879 1.00 89.69 187 GLY A CA 1
ATOM 1478 C C . GLY A 1 187 ? -6.133 8.775 3.391 1.00 89.69 187 GLY A C 1
ATOM 1479 O O . GLY A 1 187 ? -7.263 8.289 3.289 1.00 89.69 187 GLY A O 1
ATOM 1480 N N . LYS A 1 188 ? -5.956 9.918 4.059 1.00 92.31 188 LYS A N 1
ATOM 1481 C CA . LYS A 1 188 ? -7.028 10.566 4.842 1.00 92.31 188 LYS A CA 1
ATOM 1482 C C . LYS A 1 188 ? -8.153 11.117 3.965 1.00 92.31 188 LYS A C 1
ATOM 1484 O O . LYS A 1 188 ? -9.306 11.133 4.397 1.00 92.31 188 LYS A O 1
ATOM 1489 N N . MET A 1 189 ? -7.819 11.605 2.772 1.00 89.38 189 MET A N 1
ATOM 1490 C CA . MET A 1 189 ? -8.798 12.170 1.843 1.00 89.38 189 MET A CA 1
ATOM 1491 C C . MET A 1 189 ? -9.615 11.062 1.185 1.00 89.38 189 MET A C 1
ATOM 1493 O O . MET A 1 189 ? -10.846 11.143 1.185 1.00 89.38 189 MET A O 1
ATOM 1497 N N . SER A 1 190 ? -8.949 9.988 0.765 1.00 92.75 190 SER A N 1
ATOM 1498 C CA . SER A 1 190 ? -9.586 8.762 0.282 1.00 92.75 190 SER A CA 1
ATOM 1499 C C . SER A 1 190 ? -10.521 8.161 1.327 1.00 92.75 190 SER A C 1
ATOM 1501 O O . SER A 1 190 ? -11.694 7.929 1.042 1.00 92.75 190 SER A O 1
ATOM 1503 N N . ARG A 1 191 ? -10.073 8.048 2.586 1.00 91.50 191 ARG A N 1
ATOM 1504 C CA . ARG A 1 191 ? -10.896 7.520 3.689 1.00 91.50 191 ARG A CA 1
ATOM 1505 C C . ARG A 1 191 ? -12.163 8.344 3.926 1.00 91.50 191 ARG A C 1
ATOM 1507 O O . ARG A 1 191 ? -13.230 7.781 4.141 1.00 91.50 191 ARG A O 1
ATOM 1514 N N . LYS A 1 192 ? -12.090 9.675 3.821 1.00 92.44 192 LYS A N 1
ATOM 1515 C CA . LYS A 1 192 ? -13.283 10.540 3.916 1.00 92.44 192 LYS A CA 1
ATOM 1516 C C . LYS A 1 192 ? -14.278 10.284 2.784 1.00 92.44 192 LYS A C 1
ATOM 1518 O O . LYS A 1 192 ? -15.481 10.240 3.038 1.00 92.44 192 LYS A O 1
ATOM 1523 N N . LYS A 1 193 ? -13.788 10.124 1.553 1.00 92.44 193 LYS A N 1
ATOM 1524 C CA . LYS A 1 193 ? -14.618 9.822 0.379 1.00 92.44 193 LYS A CA 1
ATOM 1525 C C . LYS A 1 193 ? -15.248 8.432 0.485 1.00 92.44 193 LYS A C 1
ATOM 1527 O O . LYS A 1 193 ? -16.446 8.299 0.253 1.00 92.44 193 LYS A O 1
ATOM 1532 N N . PHE A 1 194 ? -14.485 7.447 0.951 1.00 92.75 194 PHE A N 1
ATOM 1533 C CA . PHE A 1 194 ? -14.982 6.112 1.269 1.00 92.75 194 PHE A CA 1
ATOM 1534 C C . PHE A 1 194 ? -16.117 6.166 2.295 1.00 92.75 194 PHE A C 1
ATOM 1536 O O . PHE A 1 194 ? -17.208 5.678 2.025 1.00 92.75 194 PHE A O 1
ATOM 1543 N N . SER A 1 195 ? -15.914 6.824 3.443 1.00 90.94 195 SER A N 1
ATOM 1544 C CA . SER A 1 195 ? -16.956 6.938 4.470 1.00 90.94 195 SER A CA 1
ATOM 1545 C C . SER A 1 195 ? -18.198 7.674 3.962 1.00 90.94 195 SER A C 1
ATOM 1547 O O . SER A 1 195 ? -19.308 7.354 4.377 1.00 90.94 195 SER A O 1
ATOM 1549 N N . GLN A 1 196 ? -18.040 8.653 3.064 1.00 90.56 196 GLN A N 1
ATOM 1550 C CA . GLN A 1 196 ? -19.165 9.338 2.427 1.00 90.56 196 GLN A CA 1
ATOM 1551 C C . GLN A 1 196 ? -19.988 8.379 1.555 1.00 90.56 196 GLN A C 1
ATOM 1553 O O . GLN A 1 196 ? -21.217 8.392 1.649 1.00 90.56 196 GLN A O 1
ATOM 1558 N N . LEU A 1 197 ? -19.324 7.531 0.765 1.00 91.31 197 LEU A N 1
ATOM 1559 C CA . LEU A 1 197 ? -19.971 6.488 -0.033 1.00 91.31 197 LEU A CA 1
ATOM 1560 C C . LEU A 1 197 ? -20.604 5.418 0.866 1.00 91.31 197 LEU A C 1
ATOM 1562 O O . LEU A 1 197 ? -21.779 5.107 0.723 1.00 91.31 197 LEU A O 1
ATOM 1566 N N . ALA A 1 198 ? -19.908 4.937 1.893 1.00 90.19 198 ALA A N 1
ATOM 1567 C CA . ALA A 1 198 ? -20.471 3.979 2.844 1.00 90.19 198 ALA A CA 1
ATOM 1568 C C . ALA A 1 198 ? -21.741 4.516 3.534 1.00 90.19 198 ALA A C 1
ATOM 1570 O O . ALA A 1 198 ? -22.683 3.771 3.813 1.00 90.19 198 ALA A O 1
ATOM 1571 N N . ARG A 1 199 ? -21.817 5.832 3.776 1.00 87.88 199 ARG A N 1
ATOM 1572 C CA . ARG A 1 199 ? -22.972 6.479 4.418 1.00 87.88 199 ARG A CA 1
ATOM 1573 C C . ARG A 1 199 ? -24.23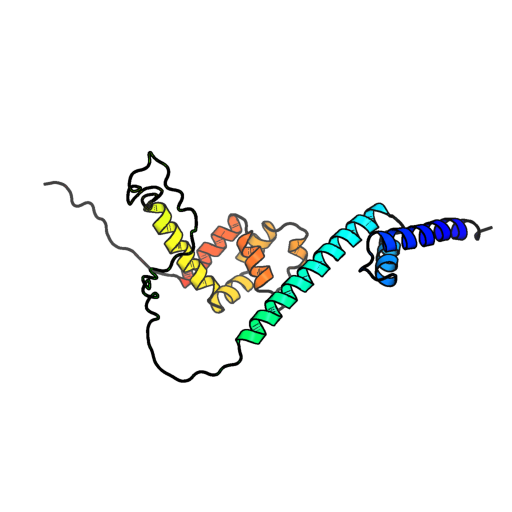4 6.491 3.555 1.00 87.88 199 ARG A C 1
ATOM 1575 O O . ARG A 1 199 ? -25.325 6.525 4.123 1.00 87.88 199 ARG A O 1
ATOM 1582 N N . VAL A 1 200 ? -24.111 6.492 2.224 1.00 84.62 200 VAL A N 1
ATOM 1583 C CA . VAL A 1 200 ? -25.287 6.413 1.337 1.00 84.62 200 VAL A CA 1
ATOM 1584 C C . VAL A 1 20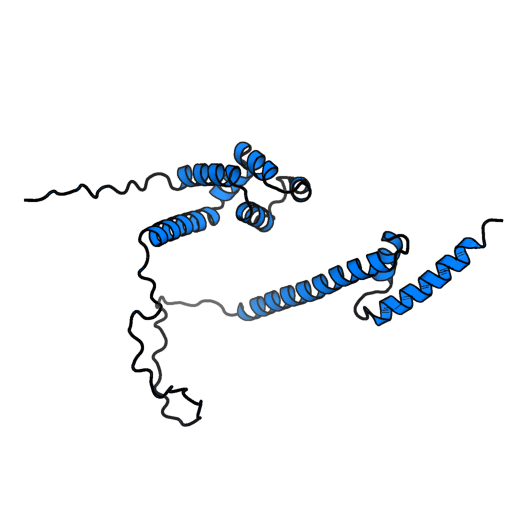0 ? -25.860 4.996 1.279 1.00 84.62 200 VAL A C 1
ATOM 1586 O O . VAL A 1 200 ? -27.080 4.861 1.247 1.00 84.62 200 VAL A O 1
ATOM 1589 N N . PHE A 1 201 ? -25.022 3.962 1.411 1.00 83.69 201 PHE A N 1
ATOM 1590 C CA . PHE A 1 201 ? -25.447 2.555 1.489 1.00 83.69 201 PHE A CA 1
ATOM 1591 C C . PHE A 1 201 ? -25.952 2.153 2.885 1.00 83.69 201 PHE A C 1
ATOM 1593 O O . PHE A 1 201 ? -26.896 1.381 3.011 1.00 83.69 201 PHE A O 1
ATOM 1600 N N . THR A 1 202 ? -25.386 2.725 3.952 1.00 76.62 202 THR A N 1
ATOM 1601 C CA . THR A 1 202 ? -25.824 2.495 5.349 1.00 76.62 202 THR A CA 1
ATOM 1602 C C . THR A 1 202 ? -26.901 3.480 5.825 1.00 76.62 202 THR A C 1
ATOM 1604 O O . THR A 1 202 ? -27.204 3.572 7.020 1.00 76.62 202 THR A O 1
ATOM 1607 N N . GLY A 1 203 ? -27.467 4.270 4.909 1.00 63.22 203 GLY A N 1
ATOM 1608 C CA . GLY A 1 203 ? -28.304 5.424 5.211 1.00 63.22 203 GLY A CA 1
ATOM 1609 C C . GLY A 1 203 ? -29.443 5.152 6.206 1.00 63.22 203 GLY A C 1
ATOM 1610 O O . GLY A 1 203 ? -30.405 4.459 5.897 1.00 63.22 203 GLY A O 1
ATOM 1611 N N . ARG A 1 204 ? -29.382 5.863 7.346 1.00 53.94 204 ARG A N 1
ATOM 1612 C CA . ARG A 1 204 ? -30.391 6.018 8.423 1.00 53.94 204 ARG A CA 1
ATOM 1613 C C . ARG A 1 204 ? -30.444 4.928 9.506 1.00 53.94 204 ARG A C 1
ATOM 1615 O O . ARG A 1 204 ? -31.479 4.308 9.714 1.00 53.94 204 ARG A O 1
ATOM 1622 N N . THR A 1 205 ? -29.463 4.910 10.409 1.00 51.91 205 THR A N 1
ATOM 1623 C CA . THR A 1 205 ? -29.759 4.582 11.821 1.00 51.91 205 THR A CA 1
ATOM 1624 C C . THR A 1 205 ? -29.633 5.831 12.681 1.00 51.91 205 THR A C 1
ATOM 1626 O O . THR A 1 205 ? -28.628 6.073 13.344 1.00 51.91 205 THR A O 1
ATOM 1629 N N . LYS A 1 206 ? -30.677 6.663 12.655 1.00 53.62 206 LYS A N 1
ATOM 1630 C CA . LYS A 1 206 ? -30.893 7.710 13.655 1.00 53.62 206 LYS A CA 1
ATOM 1631 C C . LYS A 1 206 ? -31.158 7.027 15.000 1.00 53.62 206 LYS A C 1
ATOM 1633 O O . LYS A 1 206 ? -32.296 6.645 15.260 1.00 53.62 206 LYS A O 1
ATOM 1638 N N . LYS A 1 207 ? -30.151 6.888 15.869 1.00 54.62 207 LYS A N 1
ATOM 1639 C CA . LYS A 1 207 ? -30.423 6.616 17.288 1.00 54.62 207 LYS A CA 1
ATOM 1640 C C . LYS A 1 207 ? -30.974 7.895 17.914 1.00 54.62 207 LYS A C 1
ATOM 1642 O O . LYS A 1 207 ? -30.285 8.893 18.104 1.00 54.62 207 LYS A O 1
ATOM 1647 N N . ARG A 1 208 ? -32.286 7.874 18.142 1.00 53.03 208 ARG A N 1
ATOM 1648 C CA . ARG A 1 208 ? -32.989 8.788 19.038 1.00 53.03 208 ARG A CA 1
ATOM 1649 C C . ARG A 1 208 ? -32.502 8.528 20.469 1.00 53.03 208 ARG A C 1
ATOM 1651 O O . ARG A 1 208 ? -32.414 7.378 20.871 1.00 53.03 208 ARG A O 1
ATOM 1658 N N . SER A 1 209 ? -32.369 9.618 21.221 1.00 42.97 209 SER A N 1
ATOM 1659 C CA . SER A 1 209 ? -32.501 9.707 22.680 1.00 42.97 209 SER A CA 1
ATOM 1660 C C . SER A 1 209 ? -31.345 9.226 23.565 1.00 42.97 209 SER A C 1
ATOM 1662 O O . SER A 1 209 ? -31.211 8.048 23.868 1.00 42.97 209 SER A O 1
ATOM 1664 N N . SER A 1 210 ? -30.686 10.207 24.179 1.00 46.50 210 SER A N 1
ATOM 1665 C CA . SER A 1 210 ? -30.652 10.312 25.641 1.00 46.50 210 SER A CA 1
ATOM 1666 C C . SER A 1 210 ? -30.811 11.786 26.029 1.00 46.50 210 SER A C 1
ATOM 1668 O O . SER A 1 210 ? -29.864 12.506 26.341 1.00 46.50 210 SER A O 1
ATOM 1670 N N . SER A 1 211 ? -32.052 12.276 25.955 1.00 43.34 211 SER A N 1
ATOM 1671 C CA . SER A 1 211 ? -32.399 13.518 26.641 1.00 43.34 211 SER A CA 1
ATOM 1672 C C . SER A 1 211 ? -32.100 13.335 28.124 1.00 43.34 211 SER A C 1
ATOM 1674 O O . SER A 1 211 ? -32.635 12.429 28.762 1.00 43.34 211 SER A O 1
ATOM 1676 N N . LYS A 1 212 ? -31.259 14.220 28.659 1.00 53.88 212 LYS A N 1
ATOM 1677 C CA . LYS A 1 212 ? -31.223 14.566 30.079 1.00 53.88 212 LYS A CA 1
ATOM 1678 C C . LYS A 1 212 ? -32.661 14.681 30.598 1.00 53.88 212 LYS A C 1
ATOM 1680 O O . LYS A 1 212 ? -33.375 15.604 30.220 1.00 53.88 212 LYS A O 1
ATOM 1685 N N . ILE A 1 213 ? -33.058 13.758 31.461 1.00 48.31 213 ILE A N 1
ATOM 1686 C CA . ILE A 1 213 ? -34.113 13.962 32.455 1.00 48.31 213 ILE A CA 1
ATOM 1687 C C . ILE A 1 213 ? -33.318 14.123 33.754 1.00 48.31 213 ILE A C 1
ATOM 1689 O O . ILE A 1 213 ? -32.805 13.149 34.288 1.00 48.31 213 ILE A O 1
ATOM 1693 N N . LEU A 1 214 ? -32.728 15.301 33.958 1.00 44.03 214 LEU A N 1
ATOM 1694 C CA . LEU A 1 214 ? -33.251 16.389 34.788 1.00 44.03 214 LEU A CA 1
ATOM 1695 C C . LEU A 1 214 ? -33.684 15.899 36.174 1.00 44.03 214 LEU A C 1
ATOM 1697 O O . LEU A 1 214 ? -34.654 15.163 36.315 1.00 44.03 214 LEU A O 1
ATOM 1701 N N . SER A 1 215 ? -32.925 16.368 37.163 1.00 44.81 215 SER A N 1
ATOM 1702 C CA . SER A 1 215 ? -33.266 16.406 38.579 1.00 44.81 215 SER A CA 1
ATOM 1703 C C . SER A 1 215 ? -34.726 16.788 38.814 1.00 44.81 215 SER A C 1
ATOM 1705 O O . SER A 1 215 ? -35.174 17.790 38.249 1.00 44.81 215 SER A O 1
ATOM 1707 N N . GLN A 1 216 ? -35.396 16.059 39.702 1.00 43.28 216 GLN A N 1
ATOM 1708 C CA . GLN A 1 216 ? -36.143 16.542 40.875 1.00 43.28 216 GLN A CA 1
ATOM 1709 C C . GLN A 1 216 ? -36.835 15.347 41.529 1.00 43.28 216 GLN A C 1
ATOM 1711 O O . GLN A 1 216 ? -37.506 14.590 40.795 1.00 43.28 216 GLN A O 1
#

Sequence (216 aa):
MATIQQQTTQLEFHQAMADFKTMFPAMDDDVIEAVLRSNQGAVDATIDQLLSMSSDNENEKIRNEMELDQMLEREQPDDSVNTIPEPPDLVDISGSIGKPVWNPPLVGPLPPDFLRLSPDPRQMEADLEDERIAMLLQNEEFMAELRWNKDFLSALDDDSPPEERLASFPGRAGDDEAFKERLKNMGKMSRKKFSQLARVFTGRTKKRSSSKILSQ

Organism: NCBI:txid65343